Protein AF-A0A9D7JUD1-F1 (afdb_monomer)

pLDDT: mean 71.2, std 29.18, range [21.95, 98.19]

Radius of gyration: 23.24 Å; Cα contacts (8 Å, |Δi|>4): 295; chains: 1; bounding box: 62×46×69 Å

Secondary structure (DSSP, 8-state):
-EEE--PPSSTT--TTS-S--TTTTEEEEE-TTT--EEEEEESSSS-SS-----SPPEEEEEEETTEEEEEEEEE-TTSPEEEEETTT--BSS-EEEEE------STT----SEEEEESSSPPSS-S---HHHHHHHS-S-S-----------------------EE------------------SSSSTTSS--

Foldseek 3Di:
DKDFAWAPPPQAAQLVPDWFPPPHQKIFDADPPPRHTQDMDHQWGSHNHRFHQPDDWAWFFWCAPNDTATWIWTQIPLQAIWIARNRNRHTSFDWDFAADDQDDPDPNDGGDGTGTGGPDDDGDPDPPPDVVVVVVVPPPPDDDPDDDPDDDDDDDDDDDDDDRPGPRPPDDDDDDDDDDDDDDDPPPVPPPPDD

Structure (mmCIF, N/CA/C/O backbone):
data_AF-A0A9D7JUD1-F1
#
_entry.id   AF-A0A9D7JUD1-F1
#
loop_
_atom_site.group_PDB
_atom_site.id
_atom_site.type_symbol
_atom_site.label_atom_id
_atom_site.label_alt_id
_atom_site.label_comp_id
_atom_site.label_asym_id
_atom_site.label_entity_id
_atom_site.label_seq_id
_atom_site.pdbx_PDB_ins_code
_atom_site.Cartn_x
_atom_site.Cartn_y
_atom_site.Cartn_z
_atom_site.occupancy
_atom_site.B_iso_or_equiv
_atom_site.auth_seq_id
_atom_site.auth_comp_id
_atom_site.auth_asym_id
_atom_site.auth_atom_id
_atom_site.pdbx_PDB_model_num
ATOM 1 N N . MET A 1 1 ? -9.429 -10.152 9.244 1.00 93.81 1 MET A N 1
ATOM 2 C CA . MET A 1 1 ? -8.030 -10.627 9.158 1.00 93.81 1 MET A CA 1
ATOM 3 C C . MET A 1 1 ? -7.303 -9.793 8.115 1.00 93.81 1 MET A C 1
ATOM 5 O O . MET A 1 1 ? -7.914 -9.489 7.100 1.00 93.81 1 MET A O 1
ATOM 9 N N . PHE A 1 2 ? -6.046 -9.413 8.362 1.00 97.06 2 PHE A N 1
ATOM 10 C CA . PHE A 1 2 ? -5.245 -8.616 7.425 1.00 97.06 2 PHE A CA 1
ATOM 11 C C . PHE A 1 2 ? -4.075 -9.439 6.905 1.00 97.06 2 PHE A C 1
ATOM 13 O O . PHE A 1 2 ? -3.367 -10.051 7.704 1.00 97.06 2 PHE A O 1
ATOM 20 N N . ILE A 1 3 ? -3.894 -9.469 5.587 1.00 96.00 3 ILE A N 1
ATOM 21 C CA . ILE A 1 3 ? -2.889 -10.305 4.927 1.00 96.00 3 ILE A CA 1
ATOM 22 C C . ILE A 1 3 ? -2.110 -9.450 3.927 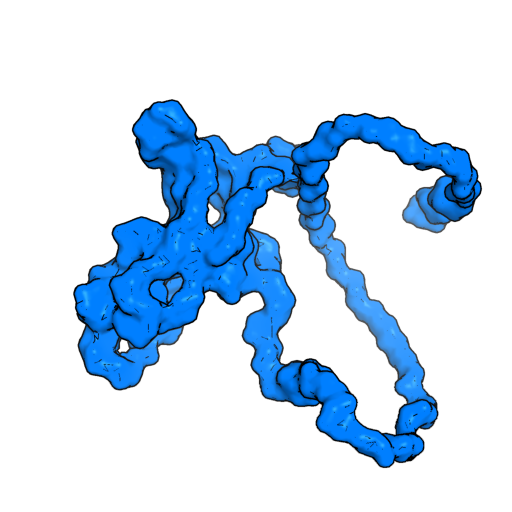1.00 96.00 3 ILE A C 1
ATOM 24 O O . ILE A 1 3 ? -2.728 -8.885 3.022 1.00 96.00 3 ILE A O 1
ATOM 28 N N . PRO A 1 4 ? -0.779 -9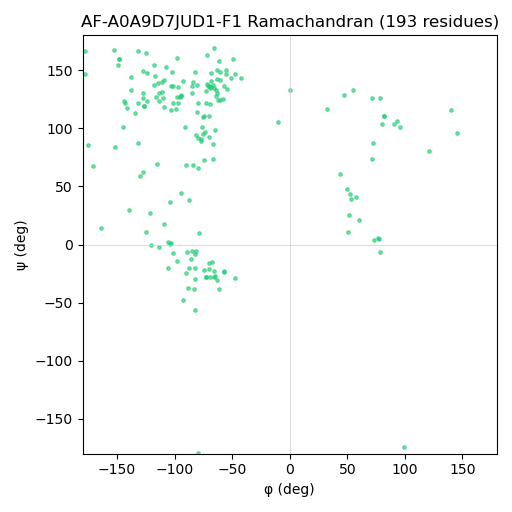.350 4.056 1.00 9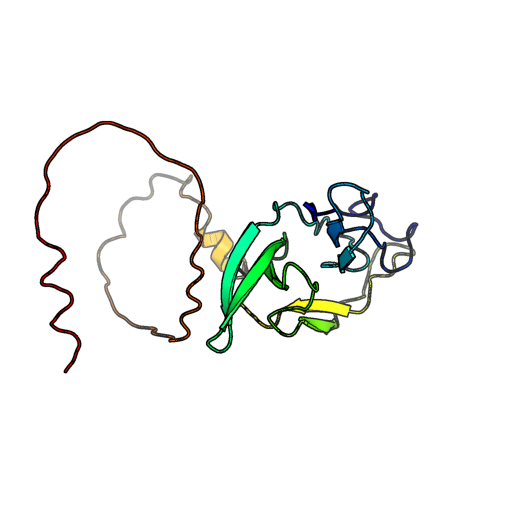6.25 4 PRO A N 1
ATOM 29 C CA . PRO A 1 4 ? 0.048 -8.801 3.000 1.00 96.25 4 PRO A CA 1
ATOM 30 C C . PRO A 1 4 ? 0.301 -9.879 1.935 1.00 96.25 4 PRO A C 1
ATOM 32 O O . PRO A 1 4 ? 0.558 -11.037 2.267 1.00 96.25 4 PRO A O 1
ATOM 35 N N . THR A 1 5 ? 0.228 -9.515 0.659 1.00 95.06 5 THR A N 1
ATOM 36 C CA . THR A 1 5 ? 0.648 -10.386 -0.445 1.00 95.06 5 THR A CA 1
ATOM 37 C C . THR A 1 5 ? 2.009 -9.966 -0.978 1.00 95.06 5 THR A C 1
ATOM 39 O O . THR A 1 5 ? 2.370 -8.786 -0.960 1.00 95.06 5 THR A O 1
ATOM 42 N N . ALA A 1 6 ? 2.758 -10.962 -1.444 1.00 92.69 6 ALA A N 1
ATOM 43 C CA . ALA A 1 6 ? 4.073 -10.780 -2.031 1.00 92.69 6 ALA A CA 1
ATOM 44 C C . ALA A 1 6 ? 3.992 -10.303 -3.494 1.00 92.69 6 ALA A C 1
ATOM 46 O O . ALA A 1 6 ? 2.901 -10.109 -4.050 1.00 92.69 6 ALA A O 1
ATOM 47 N N . SER A 1 7 ? 5.158 -10.127 -4.107 1.00 91.50 7 SER A N 1
ATOM 48 C CA . SER A 1 7 ? 5.319 -9.789 -5.516 1.00 91.50 7 SER A CA 1
ATOM 49 C C . SER A 1 7 ? 4.765 -10.898 -6.424 1.00 91.50 7 SER A C 1
ATOM 51 O O . SER A 1 7 ? 4.727 -12.075 -6.050 1.00 91.50 7 SER A O 1
ATOM 53 N N . PRO A 1 8 ? 4.268 -10.545 -7.623 1.00 88.38 8 PRO A N 1
ATOM 54 C CA . PRO A 1 8 ? 3.921 -11.538 -8.629 1.00 88.38 8 PRO A CA 1
ATOM 55 C C . PRO A 1 8 ? 5.196 -12.214 -9.154 1.00 88.38 8 PRO A C 1
ATOM 57 O O . PRO A 1 8 ? 6.159 -11.536 -9.504 1.00 88.38 8 PRO A O 1
ATOM 60 N N . SER A 1 9 ? 5.186 -13.540 -9.287 1.00 83.69 9 SER A N 1
ATOM 61 C CA . SER A 1 9 ? 6.274 -14.263 -9.960 1.00 83.69 9 SER A CA 1
ATOM 62 C C . SER A 1 9 ? 6.271 -13.953 -11.468 1.00 83.69 9 SER A C 1
ATOM 64 O O . SER A 1 9 ? 5.199 -13.902 -12.068 1.00 83.69 9 SER A O 1
ATOM 66 N N . PHE A 1 10 ? 7.397 -13.774 -12.166 1.00 82.56 10 PHE A N 1
ATOM 67 C CA . PHE A 1 10 ? 8.806 -13.688 -11.753 1.00 82.56 10 PHE A CA 1
ATOM 68 C C . PHE A 1 10 ? 9.220 -12.289 -11.261 1.00 82.56 10 PHE A C 1
ATOM 70 O O . PHE A 1 10 ? 8.773 -11.276 -11.797 1.00 82.56 10 PHE A O 1
ATOM 77 N N . ASP A 1 11 ? 10.166 -12.241 -10.322 1.00 77.25 11 ASP A N 1
ATOM 78 C CA . ASP A 1 11 ? 10.480 -11.030 -9.547 1.00 77.25 11 ASP A CA 1
ATOM 79 C C . ASP A 1 11 ? 11.215 -9.933 -10.339 1.00 77.25 11 ASP A C 1
ATOM 81 O O . ASP A 1 11 ? 11.068 -8.753 -10.028 1.00 77.25 11 ASP A O 1
ATOM 85 N N . PHE A 1 12 ? 11.987 -10.310 -11.368 1.00 80.19 12 PHE A N 1
ATOM 86 C CA . PHE A 1 12 ? 12.889 -9.407 -12.111 1.00 80.19 12 PHE A CA 1
ATOM 87 C C . PHE A 1 12 ? 12.644 -9.372 -13.626 1.00 80.19 12 PHE A C 1
ATOM 89 O O . PHE A 1 12 ? 13.469 -8.857 -14.380 1.00 80.19 12 PHE A O 1
ATOM 96 N N . TYR A 1 13 ? 11.541 -9.959 -14.088 1.00 85.00 13 TYR A N 1
ATOM 97 C CA . TYR A 1 13 ? 11.108 -9.872 -15.480 1.00 85.00 13 TYR A CA 1
ATOM 98 C C . TYR A 1 13 ? 9.585 -9.801 -15.526 1.00 85.00 13 TYR A C 1
ATOM 100 O O . TYR A 1 13 ? 8.914 -10.671 -14.969 1.00 85.00 13 TYR A O 1
ATOM 108 N N . GLY A 1 14 ? 9.046 -8.748 -16.146 1.00 87.12 14 GLY A N 1
ATOM 109 C CA . GLY A 1 14 ? 7.598 -8.502 -16.179 1.00 87.12 14 GLY A CA 1
ATOM 110 C C . GLY A 1 14 ? 6.931 -8.608 -17.548 1.00 87.12 14 GLY A C 1
ATOM 111 O O . GLY A 1 14 ? 5.715 -8.440 -17.639 1.00 87.12 14 GLY A O 1
ATOM 112 N N . ALA A 1 15 ? 7.677 -8.864 -18.627 1.00 90.31 15 ALA A N 1
ATOM 113 C CA . ALA A 1 15 ? 7.118 -8.802 -19.984 1.00 90.31 15 ALA A CA 1
ATOM 114 C C . ALA A 1 15 ? 6.036 -9.866 -20.261 1.00 90.31 15 ALA A C 1
ATOM 116 O O . ALA A 1 15 ? 5.151 -9.647 -21.089 1.00 90.31 15 ALA A O 1
ATOM 117 N N . ASP A 1 16 ? 6.092 -11.004 -19.570 1.00 90.75 16 ASP A N 1
ATOM 118 C CA . ASP A 1 16 ? 5.134 -12.111 -19.662 1.00 90.75 16 ASP A CA 1
ATOM 119 C C . ASP A 1 16 ? 3.869 -11.899 -18.810 1.00 90.75 16 ASP A C 1
ATOM 121 O O . ASP A 1 16 ? 2.890 -12.633 -18.957 1.00 90.75 16 ASP A O 1
ATOM 125 N N . ARG A 1 17 ? 3.850 -10.858 -17.968 1.00 91.06 17 ARG A N 1
ATOM 126 C CA . ARG A 1 17 ? 2.743 -10.524 -17.061 1.00 91.06 17 ARG A CA 1
ATOM 127 C C . ARG A 1 17 ? 2.292 -9.065 -17.211 1.00 91.06 17 ARG A C 1
ATOM 129 O O . ARG A 1 17 ? 2.369 -8.292 -16.252 1.00 91.06 17 ARG A O 1
ATOM 136 N N . PRO A 1 18 ? 1.791 -8.659 -18.390 1.00 91.06 18 PRO A N 1
ATOM 137 C CA . PRO A 1 18 ? 1.356 -7.286 -18.614 1.00 91.06 18 PRO A CA 1
ATOM 138 C C . PRO A 1 18 ? 0.215 -6.878 -17.668 1.00 91.06 18 PRO A C 1
ATOM 140 O O . PRO A 1 18 ? -0.643 -7.684 -17.304 1.00 91.06 18 PRO A O 1
ATOM 143 N N . GLY A 1 19 ? 0.177 -5.593 -17.315 1.00 92.88 19 GLY A N 1
ATOM 144 C CA . GLY A 1 19 ? -0.853 -5.007 -16.453 1.00 92.88 19 GLY A CA 1
ATOM 145 C C . GLY A 1 19 ? -0.408 -4.850 -14.997 1.00 92.88 19 GLY A C 1
ATOM 146 O O . GLY A 1 19 ? 0.735 -5.112 -14.647 1.00 92.88 19 GLY A O 1
ATOM 147 N N . GLN A 1 20 ? -1.329 -4.430 -14.126 1.00 93.44 20 GLN A N 1
ATOM 148 C CA . GLN A 1 20 ? -1.027 -4.081 -12.725 1.00 93.44 20 GLN A CA 1
ATOM 149 C C . GLN A 1 20 ? -0.602 -5.264 -11.844 1.00 93.44 20 GLN A C 1
ATOM 151 O O . GLN A 1 20 ? -0.091 -5.054 -10.746 1.00 93.44 20 GLN A O 1
ATOM 156 N N . ASN A 1 21 ? -0.825 -6.499 -12.303 1.00 93.75 21 ASN A N 1
ATOM 157 C CA . ASN A 1 21 ? -0.581 -7.731 -11.549 1.00 93.75 21 ASN A CA 1
ATOM 158 C C . ASN A 1 21 ? -1.332 -7.808 -10.210 1.00 93.75 21 ASN A C 1
ATOM 160 O O . ASN A 1 21 ? -0.794 -8.282 -9.214 1.00 93.75 21 ASN A O 1
ATOM 164 N N . LEU A 1 22 ? -2.590 -7.368 -10.182 1.00 93.94 22 LEU A N 1
ATOM 165 C CA . LEU A 1 22 ? -3.471 -7.562 -9.031 1.00 93.94 22 LEU A CA 1
ATOM 166 C C . LEU A 1 22 ? -3.707 -9.075 -8.807 1.00 93.94 22 LEU A C 1
ATOM 168 O O . LEU A 1 22 ? -4.021 -9.783 -9.760 1.00 93.94 22 LEU A O 1
ATOM 172 N N . PHE A 1 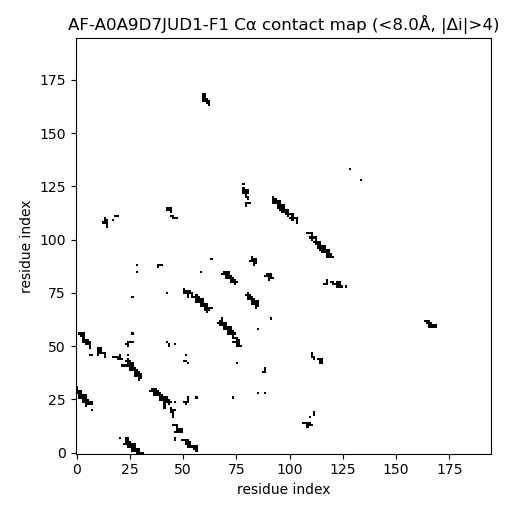23 ? -3.565 -9.663 -7.614 1.00 93.94 23 PHE A N 1
ATOM 173 C CA . PHE A 1 23 ? 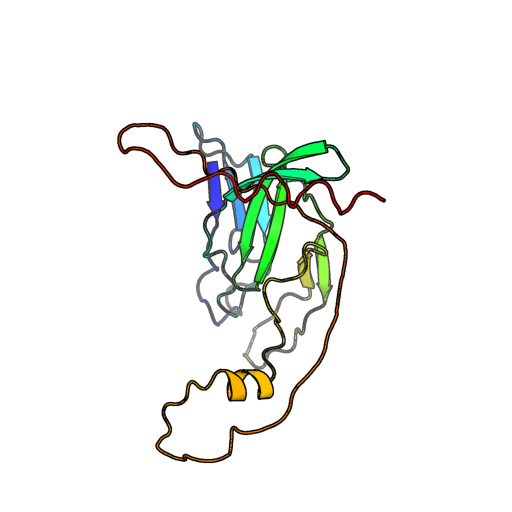-3.410 -9.116 -6.252 1.00 93.94 23 PHE A CA 1
ATOM 174 C C . PHE A 1 23 ? -1.973 -9.192 -5.690 1.00 93.94 23 PHE A C 1
ATOM 176 O O . PHE A 1 23 ? -1.789 -9.436 -4.496 1.00 93.94 23 PHE A O 1
ATOM 183 N N . GLY A 1 24 ? -0.945 -9.008 -6.515 1.00 93.56 24 GLY A N 1
ATOM 184 C CA . GLY A 1 24 ? 0.436 -8.864 -6.043 1.00 93.56 24 GLY A CA 1
ATOM 185 C C . GLY A 1 24 ? 0.637 -7.554 -5.279 1.00 93.56 24 GLY A C 1
ATOM 186 O O . GLY A 1 24 ? -0.018 -6.556 -5.587 1.00 93.56 24 GLY A O 1
ATOM 187 N N . ASN A 1 25 ? 1.526 -7.555 -4.285 1.00 95.38 25 ASN A N 1
ATOM 188 C CA . ASN A 1 25 ? 1.881 -6.379 -3.478 1.00 95.38 25 ASN A CA 1
ATOM 189 C C . ASN A 1 25 ? 0.673 -5.660 -2.872 1.00 95.38 25 ASN A C 1
ATOM 191 O O . ASN A 1 25 ? 0.568 -4.436 -2.892 1.00 95.38 25 ASN A O 1
ATOM 195 N N . CYS A 1 26 ? -0.277 -6.421 -2.344 1.00 96.75 26 CYS A N 1
ATOM 196 C CA . CYS A 1 26 ? -1.495 -5.898 -1.749 1.00 96.75 26 CYS A CA 1
ATOM 197 C C . CYS A 1 26 ? -1.483 -6.027 -0.227 1.00 96.75 26 CYS A C 1
ATOM 199 O O . CYS A 1 26 ? -0.871 -6.928 0.341 1.00 96.75 26 CYS A O 1
ATOM 201 N N . LEU A 1 27 ? -2.215 -5.139 0.436 1.00 97.62 27 LEU A N 1
ATOM 202 C CA . LEU A 1 27 ? -2.766 -5.365 1.763 1.00 97.62 27 LEU A CA 1
ATOM 203 C C . LEU A 1 27 ? -4.229 -5.776 1.588 1.00 97.62 27 LEU A C 1
ATOM 205 O O . LEU A 1 27 ? -5.034 -5.002 1.071 1.00 97.62 27 LEU A O 1
ATOM 209 N N . LEU A 1 28 ? -4.567 -6.994 1.999 1.00 97.44 28 LEU A N 1
ATOM 210 C CA . LEU A 1 28 ? -5.920 -7.541 1.944 1.00 97.44 28 LEU A CA 1
ATOM 211 C C . LEU A 1 28 ? -6.570 -7.477 3.324 1.00 97.44 28 LEU A C 1
ATOM 213 O O . LEU A 1 28 ? -5.960 -7.886 4.314 1.00 97.44 28 LEU A O 1
ATOM 217 N N . ALA A 1 29 ? -7.833 -7.064 3.374 1.00 98.12 29 ALA A N 1
ATOM 218 C CA . ALA A 1 29 ? -8.701 -7.266 4.524 1.00 98.12 29 ALA A CA 1
ATOM 219 C C . ALA A 1 29 ? -9.764 -8.305 4.178 1.00 98.12 29 ALA A C 1
ATOM 221 O O . ALA A 1 29 ? -10.570 -8.113 3.265 1.00 98.12 29 ALA A O 1
ATOM 222 N N . LEU A 1 30 ? -9.755 -9.416 4.908 1.00 97.69 30 LEU A N 1
ATOM 223 C CA . LEU A 1 30 ? -10.673 -10.532 4.717 1.00 97.69 30 LEU A CA 1
ATOM 224 C C . LEU A 1 30 ? -11.541 -10.731 5.958 1.00 97.69 30 LEU A C 1
ATOM 226 O O . LEU A 1 30 ? -11.071 -10.579 7.093 1.00 97.69 30 LEU A O 1
ATOM 230 N N . ASP A 1 31 ? -12.784 -11.137 5.747 1.00 97.25 31 ASP A N 1
ATOM 231 C CA . ASP A 1 31 ? -13.623 -11.691 6.798 1.00 97.25 31 ASP A CA 1
ATOM 232 C C . ASP A 1 31 ? -12.998 -13.001 7.307 1.00 97.25 31 ASP A C 1
ATOM 234 O O . ASP A 1 31 ? -12.636 -13.882 6.528 1.00 97.25 31 ASP A O 1
ATOM 238 N N . ALA A 1 32 ? -12.819 -13.114 8.624 1.00 95.38 32 ALA A N 1
ATOM 239 C CA . ALA A 1 32 ? -12.082 -14.231 9.213 1.00 95.38 32 ALA A CA 1
ATOM 240 C C . ALA A 1 32 ? -12.866 -15.554 9.207 1.00 95.38 32 ALA A C 1
ATOM 242 O O . ALA A 1 32 ? -12.248 -16.611 9.280 1.00 95.38 32 ALA A O 1
ATOM 243 N N . ASN A 1 33 ? -14.199 -15.502 9.122 1.00 97.19 33 ASN A N 1
ATOM 244 C CA . ASN A 1 33 ? -15.051 -16.691 9.154 1.00 97.19 33 ASN A CA 1
ATOM 245 C C . ASN A 1 33 ? -15.265 -17.263 7.750 1.00 97.19 33 ASN A C 1
ATOM 247 O O . ASN A 1 33 ? -15.321 -18.476 7.572 1.00 97.19 33 ASN A O 1
ATOM 251 N N . THR A 1 34 ? -15.402 -16.385 6.757 1.00 97.50 34 THR A N 1
ATOM 252 C CA . THR A 1 34 ? -15.774 -16.750 5.384 1.00 97.50 34 THR A CA 1
ATOM 253 C C . THR A 1 34 ? -14.607 -16.688 4.404 1.00 97.50 34 THR A C 1
ATOM 255 O O . THR A 1 34 ? -14.693 -17.263 3.324 1.00 97.50 34 THR A O 1
ATOM 258 N N . GLY A 1 35 ? -13.534 -15.963 4.734 1.00 96.06 35 GLY A N 1
ATOM 259 C CA . GLY A 1 35 ? -12.445 -15.662 3.801 1.00 96.06 35 GLY A CA 1
ATOM 260 C C . GLY A 1 35 ? -12.813 -14.628 2.730 1.00 96.06 35 GLY A C 1
ATOM 261 O O . GLY A 1 35 ? -11.996 -14.333 1.858 1.00 96.06 35 GLY A O 1
ATOM 262 N N . SER A 1 36 ? -14.020 -14.055 2.782 1.00 97.38 36 SER A N 1
ATOM 263 C CA . SER A 1 36 ? -14.481 -13.069 1.802 1.00 97.38 36 SER A CA 1
ATOM 264 C C . SER A 1 36 ? -13.676 -11.776 1.908 1.00 97.38 36 SER A C 1
ATOM 266 O O . SER A 1 36 ? -13.426 -11.276 3.005 1.00 97.38 36 SER A O 1
ATOM 268 N N . ARG A 1 37 ? -13.289 -11.197 0.767 1.00 97.25 37 ARG A N 1
ATOM 269 C CA . ARG A 1 37 ? -12.569 -9.919 0.734 1.00 97.25 37 ARG A CA 1
ATOM 270 C C . ARG A 1 37 ? -13.499 -8.763 1.082 1.00 97.25 37 ARG A C 1
ATOM 272 O O . ARG A 1 37 ? -14.463 -8.519 0.365 1.00 97.25 37 ARG A O 1
ATOM 279 N N . LEU A 1 38 ? -13.140 -8.023 2.125 1.00 97.62 38 LEU A N 1
ATOM 280 C CA . LEU A 1 38 ? -13.795 -6.780 2.525 1.00 97.62 38 LEU A CA 1
ATOM 281 C C . LEU A 1 38 ? -13.257 -5.618 1.689 1.00 97.62 38 LEU A C 1
ATOM 283 O O . LEU A 1 38 ? -14.002 -4.957 0.974 1.00 97.62 38 LEU A O 1
ATOM 287 N N . TRP A 1 39 ? -11.939 -5.426 1.711 1.00 98.19 39 TRP A N 1
ATOM 288 C CA . TRP A 1 39 ? -11.246 -4.416 0.917 1.00 98.19 39 TRP A CA 1
ATOM 289 C C . TRP A 1 39 ? -9.808 -4.852 0.625 1.00 98.19 39 TRP A C 1
ATOM 291 O O . TRP A 1 39 ? -9.304 -5.834 1.179 1.00 98.19 39 TRP A O 1
ATOM 301 N N . HIS A 1 40 ? -9.156 -4.153 -0.300 1.00 97.69 40 HIS A N 1
ATOM 302 C CA . HIS A 1 40 ? -7.729 -4.308 -0.554 1.00 97.69 40 HIS A CA 1
ATOM 303 C C . HIS A 1 40 ? -7.110 -2.995 -1.016 1.00 97.69 40 HIS A C 1
ATOM 305 O O . HIS A 1 40 ? -7.811 -2.128 -1.534 1.00 97.69 40 HIS A O 1
ATOM 311 N N . PHE A 1 41 ? -5.794 -2.897 -0.876 1.00 97.88 41 PHE A N 1
ATOM 312 C CA . PHE A 1 41 ? -5.001 -1.818 -1.445 1.00 97.88 41 PHE A CA 1
ATOM 313 C C . PHE A 1 41 ? -3.705 -2.377 -2.036 1.00 97.88 41 PHE A C 1
ATOM 315 O O . PHE A 1 41 ? -3.041 -3.166 -1.367 1.00 97.88 41 PHE A O 1
ATOM 322 N N . GLN A 1 42 ? -3.342 -1.980 -3.257 1.00 97.31 42 GLN A N 1
ATOM 323 C CA . GLN A 1 42 ? -2.096 -2.392 -3.911 1.00 97.31 42 GLN A CA 1
ATOM 324 C C . GLN A 1 42 ? -1.022 -1.314 -3.718 1.00 97.31 42 GLN A C 1
ATOM 326 O O . GLN A 1 42 ? -1.229 -0.174 -4.111 1.00 97.31 42 GLN A O 1
ATOM 331 N N . THR A 1 43 ? 0.115 -1.665 -3.112 1.00 96.25 43 THR A N 1
ATOM 332 C CA . THR A 1 43 ? 1.209 -0.727 -2.791 1.00 96.25 43 THR A CA 1
ATOM 333 C C . THR A 1 43 ? 2.219 -0.547 -3.919 1.00 96.25 43 THR A C 1
ATOM 335 O O . THR A 1 43 ? 2.928 0.455 -3.921 1.00 96.25 43 THR A O 1
ATOM 338 N N . THR A 1 44 ? 2.281 -1.495 -4.859 1.00 95.50 44 THR A N 1
ATOM 339 C CA . THR A 1 44 ? 3.161 -1.438 -6.032 1.00 95.50 44 THR A CA 1
ATOM 340 C C . THR A 1 44 ? 2.441 -2.025 -7.243 1.00 95.50 44 THR A C 1
ATOM 342 O O . THR A 1 44 ? 2.046 -3.195 -7.225 1.00 95.50 44 THR A O 1
ATOM 345 N N . HIS A 1 45 ? 2.298 -1.238 -8.307 1.00 96.00 45 HIS A N 1
ATOM 346 C CA . HIS A 1 45 ? 1.766 -1.691 -9.592 1.00 96.00 45 HIS A CA 1
ATOM 347 C C . HIS A 1 45 ? 2.868 -2.303 -10.450 1.00 96.00 45 HIS A C 1
ATOM 349 O O . HIS A 1 45 ? 3.940 -1.711 -10.563 1.00 96.00 45 HIS A O 1
ATOM 355 N N . HIS A 1 46 ? 2.577 -3.438 -11.095 1.00 95.12 46 HIS A N 1
ATOM 356 C CA . HIS A 1 46 ? 3.489 -4.114 -12.026 1.00 95.12 46 HIS A CA 1
ATOM 357 C C . HIS A 1 46 ? 4.935 -4.167 -11.514 1.00 95.12 46 HIS A C 1
ATOM 359 O O . HIS A 1 46 ? 5.846 -3.581 -12.090 1.00 95.12 46 HIS A O 1
ATOM 365 N N . ASP A 1 47 ? 5.133 -4.803 -10.366 1.00 92.69 47 ASP A N 1
ATOM 366 C CA . ASP A 1 47 ? 6.436 -4.811 -9.708 1.00 92.69 47 ASP A CA 1
ATOM 367 C C . ASP A 1 47 ? 7.487 -5.527 -10.550 1.00 92.69 47 ASP A C 1
ATOM 369 O O . ASP A 1 47 ? 7.223 -6.608 -11.055 1.00 92.69 47 ASP A O 1
ATOM 373 N N . LEU A 1 48 ? 8.660 -4.926 -10.709 1.00 91.50 48 LEU A N 1
ATOM 374 C CA . LEU A 1 48 ? 9.785 -5.451 -11.493 1.00 91.50 48 LEU A CA 1
ATOM 375 C C . LEU A 1 48 ? 11.047 -5.639 -10.638 1.00 91.50 48 LEU A C 1
ATOM 377 O O . LEU A 1 48 ? 12.100 -6.007 -11.158 1.00 91.50 48 LEU A O 1
ATOM 381 N N . TRP A 1 49 ? 10.972 -5.312 -9.343 1.00 89.44 49 TRP A N 1
ATOM 382 C CA . TRP A 1 49 ? 12.150 -5.160 -8.487 1.00 89.44 49 TRP A CA 1
ATOM 383 C C . TRP A 1 49 ? 11.953 -5.740 -7.089 1.00 89.44 49 TRP A C 1
ATOM 385 O O . TRP A 1 49 ? 12.549 -5.224 -6.139 1.00 89.44 49 TRP A O 1
ATOM 395 N N . ASP A 1 50 ? 11.118 -6.770 -6.955 1.00 90.12 50 ASP A N 1
ATOM 396 C CA . ASP A 1 50 ? 10.833 -7.420 -5.672 1.00 90.12 50 ASP A CA 1
ATOM 397 C C . ASP A 1 50 ? 10.470 -6.400 -4.565 1.00 90.12 50 ASP A C 1
ATOM 399 O O . ASP A 1 50 ? 11.020 -6.382 -3.457 1.00 90.12 50 ASP A O 1
ATOM 403 N N . ARG A 1 51 ? 9.561 -5.470 -4.881 1.00 89.06 51 ARG A N 1
ATOM 404 C CA . ARG A 1 51 ? 9.104 -4.396 -3.977 1.00 89.06 51 ARG A CA 1
ATOM 405 C C . ARG A 1 51 ? 7.938 -4.846 -3.111 1.00 89.06 51 ARG A C 1
ATOM 407 O O . ARG A 1 51 ? 7.011 -4.074 -2.851 1.00 89.06 51 ARG A O 1
ATOM 414 N N . ASP A 1 52 ? 7.999 -6.089 -2.668 1.00 89.00 52 ASP A N 1
ATOM 415 C CA . ASP A 1 52 ? 6.896 -6.726 -1.990 1.00 89.00 52 ASP A CA 1
ATOM 416 C C . ASP A 1 52 ? 6.616 -6.216 -0.575 1.00 89.00 52 ASP A C 1
ATOM 418 O O . ASP A 1 52 ? 7.404 -5.523 0.087 1.00 89.00 52 ASP A O 1
ATOM 422 N N . ASN A 1 53 ? 5.415 -6.553 -0.114 1.00 90.44 53 ASN A N 1
ATOM 423 C CA . ASN A 1 53 ? 4.949 -6.241 1.224 1.00 90.44 53 ASN A CA 1
ATOM 424 C C . ASN A 1 53 ? 5.440 -7.306 2.215 1.00 90.44 53 ASN A C 1
ATOM 426 O O . ASN A 1 53 ? 4.650 -8.063 2.772 1.00 90.44 53 ASN A O 1
ATOM 430 N N . GLY A 1 54 ? 6.751 -7.354 2.457 1.00 82.94 54 GLY A N 1
ATOM 431 C CA . GLY A 1 54 ? 7.345 -8.333 3.376 1.00 82.94 54 GLY A CA 1
ATOM 432 C C . GLY A 1 54 ? 7.023 -8.110 4.864 1.00 82.94 54 GLY A C 1
ATOM 433 O O . GLY A 1 54 ? 7.216 -9.011 5.678 1.00 82.94 54 GLY A O 1
ATOM 434 N N . SER A 1 55 ? 6.538 -6.923 5.249 1.00 87.81 55 SER A N 1
ATOM 435 C CA . SER A 1 55 ? 6.230 -6.620 6.653 1.00 87.81 55 SER A CA 1
ATOM 436 C C . SER A 1 55 ? 4.839 -7.118 7.059 1.00 87.81 55 SER A C 1
ATOM 438 O O . SER A 1 55 ? 3.876 -6.910 6.315 1.00 87.81 55 SER A O 1
ATOM 440 N N . PRO A 1 56 ? 4.677 -7.672 8.276 1.00 92.94 56 PRO A N 1
ATOM 441 C CA . PRO A 1 56 ? 3.354 -7.970 8.805 1.00 92.94 56 PRO A CA 1
ATOM 442 C C . PRO A 1 56 ? 2.539 -6.673 8.994 1.00 92.94 56 PRO A C 1
ATOM 444 O O . PRO A 1 56 ? 3.099 -5.655 9.422 1.00 92.94 56 PRO A O 1
ATOM 447 N N . PRO A 1 57 ? 1.220 -6.682 8.721 1.00 95.69 57 PRO A N 1
ATOM 448 C CA . PRO A 1 57 ? 0.353 -5.548 9.007 1.00 95.69 57 PRO A CA 1
ATOM 449 C C . PRO A 1 57 ? 0.248 -5.334 10.518 1.00 95.69 57 PRO A C 1
ATOM 451 O O . PRO A 1 57 ? 0.027 -6.280 11.276 1.00 95.69 57 PRO A O 1
ATOM 454 N N . ASN A 1 58 ? 0.368 -4.086 10.956 1.00 94.69 58 ASN A N 1
ATOM 455 C CA . ASN A 1 58 ? 0.262 -3.711 12.362 1.00 94.69 58 ASN A CA 1
ATOM 456 C C . ASN A 1 58 ? -1.098 -3.076 12.635 1.00 94.69 58 ASN A C 1
ATOM 458 O O . ASN A 1 58 ? -1.545 -2.227 11.869 1.00 94.69 58 ASN A O 1
ATOM 462 N N . LEU A 1 59 ? -1.734 -3.460 13.740 1.00 94.88 59 LEU A N 1
ATOM 463 C CA . LEU A 1 59 ? -2.950 -2.818 14.235 1.00 94.88 59 LEU A CA 1
ATOM 464 C C . LEU A 1 59 ? -2.570 -1.764 15.265 1.00 94.88 59 LEU A C 1
ATOM 466 O O . LEU A 1 59 ? -1.819 -2.047 16.199 1.00 94.88 59 LEU A O 1
ATOM 470 N N . LEU A 1 60 ? -3.072 -0.549 15.084 1.00 92.62 60 LEU A N 1
ATOM 471 C CA . LEU A 1 60 ? -2.765 0.573 15.956 1.00 92.62 60 LEU A CA 1
ATOM 472 C C . LEU A 1 60 ? -3.947 1.534 16.045 1.00 92.62 60 LEU A C 1
ATOM 474 O O . LEU A 1 60 ? -4.784 1.589 15.152 1.00 92.62 60 LEU A O 1
ATOM 478 N N . THR A 1 61 ? -3.971 2.342 17.097 1.00 92.81 61 THR A N 1
ATOM 479 C CA . THR A 1 61 ? -4.880 3.485 17.196 1.00 92.81 61 THR A CA 1
ATOM 480 C C . THR A 1 61 ? -4.086 4.749 16.880 1.00 92.81 61 THR A C 1
ATOM 482 O O . THR A 1 61 ? -3.067 5.032 17.516 1.00 92.81 61 THR A O 1
ATOM 485 N N . VAL A 1 62 ? -4.522 5.496 15.868 1.00 88.81 62 VAL A N 1
ATOM 486 C CA . VAL A 1 62 ? -3.877 6.730 15.404 1.00 88.81 62 VAL A CA 1
ATOM 487 C C . VAL A 1 62 ? -4.764 7.909 15.759 1.00 88.81 62 VAL A C 1
ATOM 489 O O . VAL A 1 62 ? -5.914 7.958 15.336 1.00 88.81 62 VAL A O 1
ATOM 492 N N . ASN A 1 63 ? -4.216 8.905 16.454 1.00 89.19 63 ASN A N 1
ATOM 493 C CA . ASN A 1 63 ? -4.881 10.198 16.537 1.00 89.19 63 ASN A CA 1
ATOM 494 C C . ASN A 1 63 ? -4.693 10.942 15.207 1.00 89.19 63 ASN A C 1
ATOM 496 O O . ASN A 1 63 ? -3.581 11.356 14.867 1.00 89.19 63 ASN A O 1
ATOM 500 N N . HIS A 1 64 ? -5.769 11.082 14.440 1.00 86.75 64 HIS A N 1
ATOM 501 C CA . HIS A 1 64 ? -5.779 11.727 13.136 1.00 86.75 64 HIS A CA 1
ATOM 502 C C . HIS A 1 64 ? -6.861 12.813 13.118 1.00 86.75 64 HIS A C 1
ATOM 504 O O . HIS A 1 64 ? -8.040 12.544 13.339 1.00 86.75 64 HIS A O 1
ATOM 510 N N . ASN A 1 65 ? -6.457 14.067 12.897 1.00 87.75 65 ASN A N 1
ATOM 511 C CA . ASN A 1 65 ? -7.337 15.245 12.948 1.00 87.75 65 ASN A CA 1
ATOM 512 C C . ASN A 1 65 ? -8.143 15.358 14.260 1.00 87.75 65 ASN A C 1
ATOM 514 O O . ASN A 1 65 ? -9.319 15.718 14.254 1.00 87.75 65 ASN A O 1
ATOM 518 N N . GLY A 1 66 ? -7.512 15.027 15.393 1.00 90.94 66 GLY A N 1
ATOM 519 C CA . GLY A 1 66 ? -8.124 15.108 16.722 1.00 90.94 66 GLY A CA 1
ATOM 520 C C . GLY A 1 66 ? -9.092 13.969 17.055 1.00 90.94 66 GLY A C 1
ATOM 521 O O . GLY A 1 66 ? -9.706 14.002 18.119 1.00 90.94 66 GLY A O 1
ATOM 522 N N . ARG A 1 67 ? -9.223 12.963 16.181 1.00 91.56 67 ARG A N 1
ATOM 523 C CA . ARG A 1 67 ? -10.011 11.750 16.425 1.00 91.56 67 ARG A CA 1
ATOM 524 C C . ARG A 1 67 ? -9.098 10.539 16.496 1.00 91.56 67 ARG A C 1
ATOM 526 O O . ARG A 1 67 ? -8.184 10.411 15.687 1.00 91.56 67 ARG A O 1
ATOM 533 N N . ASP A 1 68 ? -9.375 9.647 17.433 1.00 93.50 68 ASP A N 1
ATOM 534 C CA . ASP A 1 68 ? -8.702 8.356 17.492 1.00 93.50 68 ASP A CA 1
ATOM 535 C C . ASP A 1 68 ? -9.347 7.413 16.473 1.00 93.50 68 ASP A C 1
ATOM 537 O O . ASP A 1 68 ? -10.557 7.189 16.491 1.00 93.50 68 ASP A O 1
ATOM 541 N N . ILE A 1 69 ? -8.533 6.914 15.545 1.00 93.44 69 ILE A N 1
ATOM 542 C CA . ILE A 1 69 ? -8.939 6.007 14.475 1.00 93.44 69 ILE A CA 1
ATOM 543 C C . ILE A 1 69 ? -8.224 4.680 14.682 1.00 93.44 69 ILE A C 1
ATOM 545 O O . ILE A 1 69 ? -6.994 4.630 14.757 1.00 93.44 69 ILE A O 1
ATOM 549 N N . ASP A 1 70 ? -8.995 3.601 14.714 1.00 95.31 70 ASP A N 1
ATOM 550 C CA . ASP A 1 70 ? -8.455 2.256 14.623 1.00 95.31 70 ASP A CA 1
ATOM 551 C C . ASP A 1 70 ? -7.935 1.998 13.205 1.00 95.31 70 ASP A C 1
ATOM 553 O O . ASP A 1 70 ? -8.692 1.889 12.235 1.00 95.31 70 ASP A O 1
ATOM 557 N N . ALA A 1 71 ? -6.620 1.894 13.088 1.00 95.81 71 ALA A N 1
ATOM 558 C CA . ALA A 1 71 ? -5.926 1.800 11.824 1.00 95.81 71 ALA A CA 1
ATOM 559 C C . ALA A 1 71 ? -5.170 0.479 11.680 1.00 95.81 71 ALA A C 1
ATOM 561 O O . ALA A 1 71 ? -4.736 -0.152 12.649 1.00 95.81 71 ALA A O 1
ATOM 562 N N . VAL A 1 72 ? -4.978 0.090 10.427 1.00 97.19 72 VAL A N 1
ATOM 563 C CA . VAL A 1 72 ? -3.997 -0.912 10.027 1.00 97.19 72 VAL A CA 1
ATOM 564 C C . VAL A 1 72 ? -2.892 -0.217 9.243 1.00 97.19 72 VAL A C 1
ATOM 566 O O . VAL A 1 72 ? -3.155 0.590 8.349 1.00 97.19 72 VAL A O 1
ATOM 569 N N . GLY A 1 73 ? -1.650 -0.498 9.619 1.00 95.75 73 GLY A N 1
ATOM 570 C CA . GLY A 1 73 ? -0.459 0.064 9.002 1.00 95.75 73 GLY A CA 1
ATOM 571 C C . GLY A 1 73 ? 0.412 -1.007 8.370 1.00 95.75 73 GLY A C 1
ATOM 572 O O . GLY A 1 73 ? 0.660 -2.044 8.989 1.00 95.75 73 GLY A O 1
ATOM 573 N N . ILE A 1 74 ? 0.923 -0.738 7.170 1.00 95.19 74 ILE A N 1
ATOM 574 C CA . ILE A 1 74 ? 1.915 -1.593 6.515 1.00 95.19 74 ILE A CA 1
ATOM 575 C C . ILE A 1 74 ? 3.132 -0.785 6.077 1.00 95.19 74 ILE A C 1
ATOM 577 O O . ILE A 1 74 ? 3.016 0.269 5.451 1.00 95.19 74 ILE A O 1
ATOM 581 N N . VAL A 1 75 ? 4.309 -1.295 6.435 1.00 93.06 75 VAL A N 1
ATOM 582 C CA . VAL A 1 75 ? 5.600 -0.750 6.016 1.00 93.06 75 VAL A CA 1
ATOM 583 C C . VAL A 1 75 ? 6.109 -1.563 4.833 1.00 93.06 75 VAL A C 1
ATOM 585 O O . VAL A 1 75 ? 6.208 -2.786 4.909 1.00 93.06 75 VAL A O 1
ATOM 588 N N . THR A 1 76 ? 6.446 -0.886 3.744 1.00 92.56 76 THR A N 1
ATOM 589 C CA . THR A 1 76 ? 6.885 -1.524 2.493 1.00 92.56 76 THR A CA 1
ATOM 590 C C . THR A 1 76 ? 8.404 -1.541 2.356 1.00 92.56 76 THR A C 1
ATOM 592 O O . THR A 1 76 ? 9.095 -0.718 2.965 1.00 92.56 76 THR A O 1
ATOM 595 N N . LYS A 1 77 ? 8.937 -2.417 1.489 1.00 90.62 77 LYS A N 1
ATOM 596 C CA . LYS A 1 77 ? 10.363 -2.414 1.097 1.00 90.62 77 LYS A CA 1
ATOM 597 C C . LYS A 1 77 ? 10.821 -1.074 0.504 1.00 90.62 77 LYS A C 1
ATOM 599 O O . LYS A 1 77 ? 11.994 -0.729 0.576 1.00 90.62 77 LYS A O 1
ATOM 604 N N . MET A 1 78 ? 9.887 -0.281 -0.024 1.00 88.25 78 MET A N 1
ATOM 605 C CA . MET A 1 78 ? 10.128 1.079 -0.517 1.00 88.25 78 MET A CA 1
ATOM 606 C C . MET A 1 78 ? 10.216 2.131 0.599 1.00 88.25 78 MET A C 1
ATOM 608 O O . MET A 1 78 ? 10.214 3.326 0.302 1.00 88.25 78 MET A O 1
ATOM 612 N N . ALA A 1 79 ? 10.267 1.710 1.865 1.00 89.69 79 ALA A N 1
ATOM 613 C CA . ALA A 1 79 ? 10.322 2.568 3.045 1.00 89.69 79 ALA A CA 1
ATOM 614 C C . ALA A 1 79 ? 9.111 3.509 3.203 1.00 89.69 79 ALA A C 1
ATOM 616 O O . ALA A 1 79 ? 9.186 4.511 3.910 1.00 89.69 79 ALA A O 1
ATOM 617 N N . TYR A 1 80 ? 7.976 3.190 2.577 1.00 92.81 80 TYR A N 1
ATOM 618 C CA . TYR A 1 80 ? 6.714 3.892 2.808 1.00 92.81 80 TYR A CA 1
ATOM 619 C C . TYR A 1 80 ? 5.891 3.194 3.888 1.00 92.81 80 TYR A C 1
ATOM 621 O O . TYR A 1 80 ? 5.814 1.963 3.903 1.00 92.81 80 TYR A O 1
ATOM 629 N N . LEU A 1 81 ? 5.248 3.991 4.745 1.00 94.06 81 LEU A N 1
ATOM 630 C CA . LEU A 1 81 ? 4.216 3.540 5.672 1.00 94.06 81 LEU A CA 1
ATOM 631 C C . LEU A 1 81 ? 2.847 3.945 5.121 1.00 94.06 81 LEU A C 1
ATOM 633 O O . LEU A 1 81 ? 2.540 5.131 5.029 1.00 94.06 81 LEU A O 1
ATOM 637 N N . TYR A 1 82 ? 2.026 2.952 4.803 1.00 95.62 82 TYR A N 1
ATOM 638 C CA . TYR A 1 82 ? 0.629 3.150 4.436 1.00 95.62 82 TYR A CA 1
ATOM 639 C C . TYR A 1 82 ? -0.251 2.916 5.658 1.00 95.62 82 TYR A C 1
ATOM 641 O O . TYR A 1 82 ? -0.038 1.949 6.392 1.00 95.62 82 TYR A O 1
ATOM 649 N N . LEU A 1 83 ? -1.229 3.793 5.877 1.00 96.31 83 LEU A N 1
ATOM 650 C CA . LEU A 1 83 ? -2.154 3.736 7.007 1.00 96.31 83 LEU A CA 1
ATOM 651 C C . LEU A 1 83 ? -3.588 3.807 6.495 1.00 96.31 83 LEU A C 1
ATOM 653 O O . LEU A 1 83 ? -3.944 4.757 5.798 1.00 96.31 83 LEU A O 1
ATOM 657 N N . PHE A 1 84 ? -4.405 2.836 6.894 1.00 97.62 84 PHE A N 1
ATOM 658 C CA . PHE A 1 84 ? -5.807 2.728 6.497 1.00 97.62 84 PHE A CA 1
ATOM 659 C C . PHE A 1 84 ? -6.704 2.580 7.714 1.00 97.62 84 PHE A C 1
ATOM 661 O O . PHE A 1 84 ? -6.300 1.979 8.712 1.00 97.62 84 PHE A O 1
ATOM 668 N N . ASN A 1 85 ? -7.934 3.080 7.623 1.00 97.25 85 ASN A N 1
ATOM 669 C CA . ASN A 1 85 ? -8.980 2.698 8.557 1.00 97.25 85 ASN A CA 1
ATOM 670 C C . ASN A 1 85 ? -9.178 1.185 8.418 1.00 97.25 85 ASN A C 1
ATOM 672 O O . ASN A 1 85 ? -9.410 0.680 7.317 1.00 97.25 85 ASN A O 1
ATOM 676 N N . ARG A 1 86 ? -9.050 0.451 9.528 1.00 95.81 86 ARG A N 1
ATOM 677 C CA . ARG A 1 86 ? -9.017 -1.016 9.474 1.00 95.81 86 ARG A CA 1
ATOM 678 C C . ARG A 1 86 ? -10.339 -1.634 8.998 1.00 95.81 86 ARG A C 1
ATOM 680 O O . ARG A 1 86 ? -10.336 -2.765 8.521 1.00 95.81 86 ARG A O 1
ATOM 687 N N . GLU A 1 87 ? -11.454 -0.917 9.125 1.00 95.62 87 GLU A N 1
ATOM 688 C CA . GLU A 1 87 ? -12.790 -1.399 8.758 1.00 95.62 87 GLU A CA 1
ATOM 689 C C . GLU A 1 87 ? -13.153 -1.024 7.321 1.00 95.62 87 GLU A C 1
ATOM 691 O O . GLU A 1 87 ? -13.568 -1.893 6.557 1.00 95.62 87 GLU A O 1
ATOM 696 N N . THR A 1 88 ? -12.944 0.237 6.933 1.00 96.94 88 THR A N 1
ATOM 697 C CA . THR A 1 88 ? -13.368 0.745 5.615 1.00 96.94 88 THR A CA 1
ATOM 698 C C . THR A 1 88 ? -12.312 0.579 4.524 1.00 96.94 88 THR A C 1
ATOM 700 O O . THR A 1 88 ? -12.658 0.538 3.347 1.00 96.94 88 THR A O 1
ATOM 703 N N . GLY A 1 89 ? -11.031 0.492 4.891 1.00 96.81 89 GLY A N 1
ATOM 704 C CA . GLY A 1 89 ? -9.921 0.513 3.938 1.00 96.81 89 GLY A CA 1
ATOM 705 C C . GLY A 1 89 ? -9.600 1.906 3.393 1.00 96.81 89 GLY A C 1
ATOM 706 O O . GLY A 1 89 ? -8.748 2.035 2.519 1.00 96.81 89 GLY A O 1
ATOM 707 N N . GLU A 1 90 ? -10.247 2.959 3.901 1.00 97.06 90 GLU A N 1
ATOM 708 C CA . GLU A 1 90 ? -9.950 4.333 3.498 1.00 97.06 90 GLU A CA 1
ATOM 709 C C . GLU A 1 90 ? -8.566 4.760 4.007 1.00 97.06 90 GLU A C 1
ATOM 711 O O . GLU A 1 90 ? -8.239 4.524 5.179 1.00 97.06 90 GLU A O 1
ATOM 716 N N . PRO A 1 91 ? -7.738 5.395 3.164 1.00 96.94 91 PRO A N 1
ATOM 717 C CA . PRO A 1 91 ? -6.420 5.846 3.575 1.00 96.94 91 PRO A CA 1
ATOM 718 C C . PRO A 1 91 ? -6.528 7.027 4.546 1.00 96.94 91 PRO A C 1
ATOM 720 O O . PRO A 1 91 ? -7.286 7.970 4.326 1.00 96.94 91 PRO A O 1
ATOM 723 N N . LEU A 1 92 ? -5.732 7.002 5.618 1.00 94.38 92 LEU A N 1
ATOM 724 C CA . LEU A 1 92 ? -5.675 8.107 6.587 1.00 94.38 92 LEU A CA 1
ATOM 725 C C . LEU A 1 92 ? -4.952 9.327 6.012 1.00 94.38 92 LEU A C 1
ATOM 727 O O . LEU A 1 92 ? -5.205 10.453 6.423 1.00 94.38 92 LEU A O 1
ATOM 731 N N . PHE A 1 93 ? -4.027 9.119 5.082 1.00 94.12 93 PHE A N 1
ATOM 732 C CA . PHE A 1 93 ? -3.293 10.189 4.418 1.00 94.12 93 PHE A CA 1
ATOM 733 C C . PHE A 1 93 ? -3.481 10.074 2.908 1.00 94.12 93 PHE A C 1
ATOM 735 O O . PHE A 1 93 ? -3.585 8.952 2.417 1.00 94.12 93 PHE A O 1
ATOM 742 N N . PRO A 1 94 ? -3.493 11.192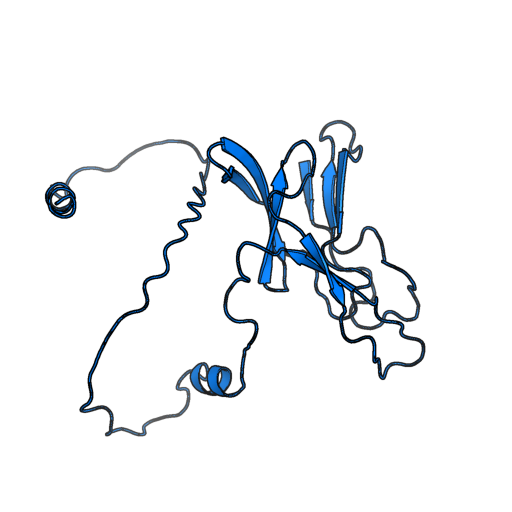 2.161 1.00 96.12 94 PRO A N 1
ATOM 743 C CA . PRO A 1 94 ? -3.581 11.139 0.709 1.00 96.12 94 PRO A CA 1
ATOM 744 C C . PRO A 1 94 ? -2.485 10.252 0.120 1.00 96.12 94 PRO A C 1
ATOM 746 O O . PRO A 1 94 ? -1.314 10.368 0.502 1.00 96.12 94 PRO A O 1
ATOM 749 N N . ILE A 1 95 ? -2.889 9.384 -0.802 1.00 97.50 95 ILE A N 1
ATOM 750 C CA . ILE A 1 95 ? -2.007 8.558 -1.618 1.00 97.50 95 ILE A CA 1
ATOM 751 C C . ILE A 1 95 ? -2.166 9.054 -3.048 1.00 97.50 95 ILE A C 1
ATOM 753 O O . ILE A 1 95 ? -3.284 9.114 -3.559 1.00 97.50 95 ILE A O 1
ATOM 757 N N . GLU A 1 96 ? -1.058 9.445 -3.660 1.00 97.19 96 GLU A N 1
ATOM 758 C CA . GLU A 1 96 ? -1.039 10.034 -4.994 1.00 97.19 96 GLU A CA 1
ATOM 759 C C . GLU A 1 96 ? -0.397 9.066 -5.982 1.00 97.19 96 GLU A C 1
ATOM 761 O O . GLU A 1 96 ? 0.602 8.422 -5.669 1.00 97.19 96 GLU A O 1
ATOM 766 N N . GLU A 1 97 ? -0.960 8.985 -7.184 1.00 97.50 97 GLU A N 1
ATOM 767 C CA . GLU A 1 97 ? -0.334 8.289 -8.304 1.00 97.50 97 GLU A CA 1
ATOM 768 C C . GLU A 1 97 ? 0.781 9.165 -8.871 1.00 97.50 97 GLU A C 1
ATOM 770 O O . GLU A 1 97 ? 0.534 10.128 -9.601 1.00 97.50 97 GLU A O 1
ATOM 775 N N . VAL A 1 98 ? 2.021 8.847 -8.512 1.00 96.31 98 VAL A N 1
ATOM 776 C CA . VAL A 1 98 ? 3.195 9.617 -8.923 1.00 96.31 98 VAL A CA 1
ATOM 777 C C . VAL A 1 98 ? 3.798 8.989 -10.177 1.00 96.31 98 VAL A C 1
ATOM 779 O O . VAL A 1 98 ? 4.075 7.788 -10.158 1.00 96.31 98 VAL A O 1
ATOM 782 N N . PRO A 1 99 ? 4.030 9.758 -11.259 1.00 96.62 99 PRO A N 1
ATOM 783 C CA . PRO A 1 99 ? 4.731 9.262 -12.437 1.00 96.62 99 PRO A CA 1
ATOM 784 C C . PRO A 1 99 ? 6.125 8.737 -12.092 1.00 96.62 99 PRO A C 1
ATOM 786 O O . PRO A 1 99 ? 6.868 9.375 -11.343 1.00 96.62 99 PRO A O 1
ATOM 789 N N . VAL A 1 100 ? 6.487 7.593 -12.664 1.00 93.38 100 VAL A N 1
ATOM 790 C CA . VAL A 1 100 ? 7.806 6.970 -12.489 1.00 93.38 100 VAL A CA 1
ATOM 791 C C . VAL A 1 100 ? 8.470 6.717 -13.838 1.00 93.38 100 VAL A C 1
ATOM 793 O O . VAL A 1 100 ? 7.821 6.755 -14.885 1.00 93.38 100 VAL A O 1
ATOM 796 N N . ASP A 1 101 ? 9.775 6.453 -13.818 1.00 90.56 101 ASP A N 1
ATOM 797 C CA . ASP A 1 101 ? 10.514 6.114 -15.030 1.00 90.56 101 ASP A CA 1
ATOM 798 C C . ASP A 1 101 ? 9.975 4.820 -15.648 1.00 90.56 101 ASP A C 1
ATOM 800 O O . ASP A 1 101 ? 9.926 3.765 -15.017 1.00 90.56 101 ASP A O 1
ATOM 804 N N . THR A 1 102 ? 9.585 4.913 -16.919 1.00 90.62 102 THR A N 1
ATOM 805 C CA . THR A 1 102 ? 9.040 3.793 -17.706 1.00 90.62 102 THR A CA 1
ATOM 806 C C . THR A 1 102 ? 10.019 3.250 -18.737 1.00 90.62 102 THR A C 1
ATOM 808 O O . THR A 1 102 ? 9.693 2.341 -19.501 1.00 90.62 102 THR A O 1
ATOM 811 N N . VAL A 1 103 ? 11.232 3.799 -18.772 1.00 88.56 103 VAL A N 1
ATOM 812 C CA . VAL A 1 103 ? 12.280 3.348 -19.681 1.00 88.56 103 VAL A CA 1
ATOM 813 C C . VAL A 1 103 ? 12.826 2.021 -19.166 1.00 88.56 103 VAL A C 1
ATOM 815 O O . VAL A 1 103 ? 13.512 1.984 -18.148 1.00 88.56 103 VAL A O 1
ATOM 818 N N . SER A 1 104 ? 12.542 0.937 -19.888 1.00 86.62 104 SER A N 1
ATOM 819 C CA . SER A 1 104 ? 13.165 -0.366 -19.659 1.00 86.62 104 SER A CA 1
ATOM 820 C C . SER A 1 104 ? 14.128 -0.711 -20.792 1.00 86.62 104 SER A C 1
ATOM 822 O O . SER A 1 104 ? 13.874 -0.433 -21.965 1.00 86.62 104 SER A O 1
ATOM 824 N N . THR A 1 105 ? 15.252 -1.323 -20.430 1.00 87.69 105 THR A N 1
ATOM 825 C CA . THR A 1 105 ? 16.212 -1.919 -21.366 1.00 87.69 105 THR A CA 1
ATOM 826 C C . THR A 1 105 ? 15.882 -3.380 -21.681 1.00 87.69 105 THR A C 1
ATOM 828 O O . THR A 1 105 ? 16.517 -3.973 -22.555 1.00 87.69 105 THR A O 1
ATOM 831 N N . MET A 1 106 ? 14.894 -3.967 -20.995 1.00 87.75 106 MET A N 1
ATOM 832 C CA . MET A 1 106 ? 14.506 -5.366 -21.153 1.00 87.75 106 MET A CA 1
ATOM 833 C C . MET A 1 106 ? 13.520 -5.541 -22.320 1.00 87.75 106 MET A C 1
ATOM 835 O O . MET A 1 106 ? 12.503 -4.843 -22.384 1.00 87.75 106 MET A O 1
ATOM 839 N N . PRO A 1 107 ? 13.761 -6.488 -23.248 1.00 89.75 107 PRO A N 1
ATOM 840 C CA . PRO A 1 107 ? 12.871 -6.714 -24.384 1.00 89.75 107 PRO A CA 1
ATOM 841 C C . PRO A 1 107 ? 11.437 -7.055 -23.959 1.00 89.75 107 PRO A C 1
ATOM 843 O O . PRO A 1 107 ? 11.203 -8.015 -23.223 1.00 89.75 107 PRO A O 1
ATOM 846 N N . GLY A 1 108 ? 10.476 -6.280 -24.470 1.00 89.00 108 GLY A N 1
ATOM 847 C CA . GLY A 1 108 ? 9.041 -6.492 -24.258 1.00 89.00 108 GLY A CA 1
ATOM 848 C C . GLY A 1 108 ? 8.504 -6.033 -22.898 1.00 89.00 108 GLY A C 1
ATOM 849 O O . GLY A 1 108 ? 7.287 -6.034 -22.715 1.00 89.00 108 GLY A O 1
ATOM 850 N N . GLU A 1 109 ? 9.369 -5.616 -21.972 1.00 90.12 109 GLU A N 1
ATOM 851 C CA . GLU A 1 109 ? 8.962 -5.141 -20.652 1.00 90.12 109 GLU A CA 1
ATOM 852 C C . GLU A 1 109 ? 8.300 -3.764 -20.741 1.00 90.12 109 GLU A C 1
ATOM 854 O O . GLU A 1 109 ? 8.739 -2.880 -21.480 1.00 90.12 109 GLU A O 1
ATOM 859 N N . LYS A 1 110 ? 7.211 -3.586 -19.990 1.00 92.19 110 LYS A N 1
ATOM 860 C CA . LYS A 1 110 ? 6.424 -2.351 -19.973 1.00 92.19 110 LYS A CA 1
ATOM 861 C C . LYS A 1 110 ? 6.159 -1.944 -18.524 1.00 92.19 110 LYS A C 1
ATOM 863 O O . LYS A 1 110 ? 5.123 -2.333 -17.985 1.00 92.19 110 LYS A O 1
ATOM 868 N N . PRO A 1 111 ? 7.074 -1.180 -17.896 1.00 93.38 111 PRO A N 1
ATOM 869 C CA . PRO A 1 111 ? 6.869 -0.682 -16.541 1.00 93.38 111 PRO A CA 1
ATOM 870 C C . PRO A 1 111 ? 5.556 0.100 -16.414 1.00 93.38 111 PRO A C 1
ATOM 872 O O . PRO A 1 111 ? 5.126 0.772 -17.357 1.00 93.38 111 PRO A O 1
ATOM 875 N N . TRP A 1 112 ? 4.913 0.024 -15.246 1.00 95.31 112 TRP A N 1
ATOM 876 C CA . TRP A 1 112 ? 3.684 0.779 -14.998 1.00 95.31 112 TRP A CA 1
ATOM 877 C C . TRP A 1 112 ? 3.993 2.280 -14.866 1.00 95.31 112 TRP A C 1
ATOM 879 O O . TRP A 1 112 ? 4.969 2.633 -14.204 1.00 95.31 112 TRP A O 1
ATOM 889 N N . PRO A 1 113 ? 3.195 3.173 -15.482 1.00 96.12 113 PRO A N 1
ATOM 890 C CA . PRO A 1 113 ? 3.544 4.590 -15.609 1.00 96.12 113 PRO A CA 1
ATOM 891 C C . PRO A 1 113 ? 3.506 5.392 -14.307 1.00 96.12 113 PRO A C 1
ATOM 893 O O . PRO A 1 113 ? 4.127 6.450 -14.234 1.00 96.12 113 PRO A O 1
ATOM 896 N N . THR A 1 114 ? 2.783 4.919 -13.295 1.00 97.31 114 THR A N 1
ATOM 897 C CA . THR A 1 114 ? 2.628 5.602 -12.004 1.00 97.31 114 THR A CA 1
ATOM 898 C C . THR A 1 114 ? 2.873 4.649 -10.841 1.00 97.31 114 THR A C 1
ATOM 900 O O . THR A 1 114 ? 2.937 3.441 -11.026 1.00 97.31 114 THR A O 1
ATOM 903 N N . GLN A 1 115 ? 3.048 5.154 -9.629 1.00 96.56 115 GLN A N 1
ATOM 904 C CA . GLN A 1 115 ? 2.995 4.325 -8.427 1.00 96.56 115 GLN A CA 1
ATOM 905 C C . GLN A 1 115 ? 2.221 5.059 -7.335 1.00 96.56 115 GLN A C 1
ATOM 907 O O . GLN A 1 115 ? 2.377 6.280 -7.214 1.00 96.56 115 GLN A O 1
ATOM 912 N N . PRO A 1 116 ? 1.452 4.338 -6.506 1.00 97.00 116 PRO A N 1
ATOM 913 C CA . PRO A 1 116 ? 0.791 4.936 -5.365 1.00 97.00 116 PRO A CA 1
ATOM 914 C C . PRO A 1 116 ? 1.850 5.312 -4.331 1.00 97.00 116 PRO A C 1
ATOM 916 O O . PRO A 1 116 ? 2.591 4.459 -3.848 1.00 97.00 116 PRO A O 1
ATOM 919 N N . ILE A 1 117 ? 1.938 6.591 -3.977 1.00 95.38 117 ILE A N 1
ATOM 920 C CA . ILE A 1 117 ? 2.889 7.096 -2.984 1.00 95.38 117 ILE A CA 1
ATOM 921 C C . ILE A 1 117 ? 2.120 7.841 -1.888 1.00 95.38 117 ILE A C 1
ATOM 923 O O . ILE A 1 117 ? 1.393 8.791 -2.184 1.00 95.38 117 ILE A O 1
ATOM 927 N N . PRO A 1 118 ? 2.263 7.450 -0.607 1.00 94.56 118 PRO A N 1
ATOM 928 C CA . PRO A 1 118 ? 1.624 8.167 0.479 1.00 94.56 118 PRO A CA 1
ATOM 929 C C . PRO A 1 118 ? 2.340 9.500 0.696 1.00 94.56 118 PRO A C 1
ATOM 931 O O . PRO A 1 118 ? 3.564 9.564 0.816 1.00 94.56 118 PRO A O 1
ATOM 934 N N . THR A 1 119 ? 1.561 10.572 0.801 1.00 90.94 119 THR A N 1
ATOM 935 C CA . THR A 1 119 ? 2.081 11.920 1.090 1.00 90.94 119 THR A CA 1
ATOM 936 C C . THR A 1 119 ? 2.618 12.038 2.517 1.00 90.94 119 THR A C 1
ATOM 938 O O . THR A 1 119 ? 3.494 12.860 2.799 1.00 90.94 119 THR A O 1
ATOM 941 N N . LYS A 1 120 ? 2.080 11.229 3.439 1.00 89.12 120 LYS A N 1
ATOM 942 C CA . LYS A 1 120 ? 2.451 11.184 4.854 1.00 89.12 120 LYS A CA 1
ATOM 943 C C . LYS A 1 120 ? 2.276 9.769 5.430 1.00 89.12 120 LYS A C 1
ATOM 945 O O . LYS A 1 120 ? 1.393 9.043 4.981 1.00 89.12 120 LYS A O 1
ATOM 950 N N . PRO A 1 121 ? 3.019 9.425 6.497 1.00 86.81 121 PRO A N 1
ATOM 951 C CA . PRO A 1 121 ? 4.180 10.160 7.005 1.00 86.81 121 PRO A CA 1
ATOM 952 C C . PRO A 1 121 ? 5.341 10.129 6.000 1.00 86.81 121 PRO A C 1
ATOM 954 O O . PRO A 1 121 ? 5.290 9.407 5.008 1.00 86.81 121 PRO A O 1
ATOM 957 N N . ALA A 1 122 ? 6.374 10.942 6.240 1.00 82.88 122 ALA A N 1
ATOM 958 C CA . ALA A 1 122 ? 7.575 10.906 5.411 1.00 82.88 122 ALA A CA 1
ATOM 959 C C . ALA A 1 122 ? 8.157 9.478 5.365 1.00 82.88 122 ALA A C 1
ATOM 961 O O . ALA A 1 122 ? 7.997 8.733 6.341 1.00 82.88 122 ALA A O 1
ATOM 962 N N . PRO A 1 123 ? 8.830 9.095 4.265 1.00 81.56 123 PRO A N 1
ATOM 963 C CA . PRO A 1 123 ? 9.473 7.795 4.172 1.00 81.56 123 PRO A CA 1
ATOM 964 C C . PRO A 1 123 ? 10.380 7.518 5.371 1.00 81.56 123 PRO A C 1
ATOM 966 O O . PRO A 1 123 ? 11.058 8.411 5.884 1.00 81.56 123 PRO A O 1
ATOM 969 N N . LEU A 1 124 ? 10.404 6.257 5.793 1.00 74.56 124 LEU A N 1
ATOM 970 C CA . LEU A 1 124 ? 11.415 5.743 6.712 1.00 74.56 124 LEU A CA 1
ATOM 971 C C . LEU A 1 124 ? 12.804 5.877 6.035 1.00 74.56 124 LEU A C 1
ATOM 973 O O . LEU A 1 124 ? 12.859 6.037 4.817 1.00 74.56 124 LEU A O 1
ATOM 977 N N . PRO A 1 125 ? 13.902 5.909 6.811 1.00 69.62 125 PRO A N 1
ATOM 978 C CA . PRO A 1 125 ? 15.066 6.786 6.612 1.00 69.62 125 PRO A CA 1
ATOM 979 C C . PRO A 1 125 ? 15.629 6.855 5.183 1.00 69.62 125 PRO A C 1
ATOM 981 O O . PRO A 1 125 ? 15.620 5.863 4.461 1.00 69.62 125 PRO A O 1
ATOM 984 N N . ASP A 1 126 ? 16.143 8.049 4.850 1.00 51.56 126 ASP A N 1
ATOM 985 C CA . ASP A 1 126 ? 16.608 8.546 3.543 1.00 51.56 126 ASP A CA 1
ATOM 986 C C . ASP A 1 126 ? 16.731 7.496 2.429 1.00 51.56 126 ASP A C 1
ATOM 988 O O . ASP A 1 126 ? 17.701 6.741 2.343 1.00 51.56 126 ASP A O 1
ATOM 992 N N . LYS A 1 127 ? 15.771 7.546 1.496 1.00 52.12 127 LYS A N 1
ATOM 993 C CA . LYS A 1 127 ? 15.847 6.876 0.186 1.00 52.12 127 LYS A CA 1
ATOM 994 C C . LYS A 1 127 ? 17.079 7.305 -0.612 1.00 52.12 127 LYS A C 1
ATOM 996 O O . LYS A 1 127 ? 17.562 6.552 -1.454 1.00 52.12 127 LYS A O 1
ATOM 1001 N N . ASP A 1 128 ? 17.603 8.486 -0.298 1.00 47.62 128 ASP A N 1
ATOM 1002 C CA . ASP A 1 128 ? 18.849 9.027 -0.814 1.00 47.62 128 ASP A CA 1
ATOM 1003 C C . ASP A 1 128 ? 20.042 8.410 -0.081 1.00 47.62 128 ASP A C 1
ATOM 1005 O O . ASP A 1 128 ? 20.822 9.085 0.595 1.00 47.62 128 ASP A O 1
ATOM 1009 N N . LEU A 1 129 ? 20.239 7.105 -0.260 1.00 47.72 129 LEU A N 1
ATOM 1010 C CA . LEU A 1 129 ? 21.541 6.480 -0.051 1.00 47.72 129 LEU A CA 1
ATOM 1011 C C . LEU A 1 129 ? 22.506 7.005 -1.122 1.00 47.72 129 LEU A C 1
ATOM 1013 O O . LEU A 1 129 ? 22.872 6.321 -2.074 1.00 47.72 129 LEU A O 1
ATOM 1017 N N . ASN A 1 130 ? 22.931 8.258 -0.972 1.00 41.66 130 ASN A N 1
ATOM 1018 C CA . ASN A 1 130 ? 24.027 8.812 -1.745 1.00 41.66 130 ASN A CA 1
ATOM 1019 C C . ASN A 1 130 ? 25.281 7.968 -1.445 1.00 41.66 130 ASN A C 1
ATOM 1021 O O . ASN A 1 130 ? 25.510 7.574 -0.297 1.00 41.66 130 ASN A O 1
ATOM 1025 N N . LEU A 1 131 ? 26.122 7.710 -2.450 1.00 48.50 131 LEU A N 1
ATOM 1026 C CA . LEU A 1 131 ? 27.409 7.012 -2.301 1.00 48.50 131 LEU A CA 1
ATOM 1027 C C . LEU A 1 131 ? 28.251 7.567 -1.134 1.00 48.50 131 LEU A C 1
ATOM 1029 O O . LEU A 1 131 ? 28.978 6.824 -0.476 1.00 48.50 131 LEU A O 1
ATOM 1033 N N . ASN A 1 132 ? 28.085 8.850 -0.807 1.00 43.50 132 ASN A N 1
ATOM 1034 C CA . ASN A 1 132 ? 28.712 9.501 0.345 1.00 43.50 132 ASN A CA 1
ATOM 1035 C C . ASN A 1 132 ? 28.246 8.974 1.719 1.00 43.50 132 ASN A C 1
ATOM 1037 O O . ASN A 1 132 ? 29.001 9.042 2.689 1.00 43.50 132 ASN A O 1
ATOM 1041 N N . ILE A 1 133 ? 27.021 8.458 1.832 1.00 43.75 133 ILE A N 1
ATOM 1042 C CA . ILE A 1 133 ? 26.478 7.826 3.045 1.00 43.75 133 ILE A CA 1
ATOM 1043 C C . ILE A 1 133 ? 26.927 6.362 3.118 1.00 43.75 133 ILE A C 1
ATOM 1045 O O . ILE A 1 133 ? 27.341 5.905 4.183 1.00 43.75 133 ILE A O 1
ATOM 1049 N N . LEU A 1 134 ? 26.971 5.655 1.983 1.00 42.00 134 LEU A N 1
ATOM 1050 C CA . LEU A 1 134 ? 27.542 4.302 1.897 1.00 42.00 134 LEU A CA 1
ATOM 1051 C C . LEU A 1 134 ? 29.035 4.282 2.266 1.00 42.00 134 LEU A C 1
ATOM 1053 O O . LEU A 1 134 ? 29.486 3.390 2.984 1.00 42.00 134 LEU A O 1
ATOM 1057 N N . ALA A 1 135 ? 29.790 5.309 1.867 1.00 46.56 135 ALA A N 1
ATOM 1058 C CA . ALA A 1 135 ? 31.181 5.492 2.279 1.00 46.56 135 ALA A CA 1
ATOM 1059 C C . ALA A 1 135 ? 31.336 5.696 3.801 1.00 46.56 135 ALA A C 1
ATOM 1061 O O . ALA A 1 135 ? 32.344 5.281 4.368 1.00 46.56 135 ALA A O 1
ATOM 1062 N N . LYS A 1 136 ? 30.334 6.287 4.472 1.00 37.91 136 LYS A N 1
ATOM 1063 C CA . LYS A 1 136 ? 30.295 6.474 5.937 1.00 37.91 136 LYS A CA 1
ATOM 1064 C C . LYS A 1 136 ? 29.818 5.229 6.693 1.00 37.91 136 LYS A C 1
ATOM 1066 O O . LYS A 1 136 ? 30.237 5.021 7.827 1.00 37.91 136 LYS A O 1
ATOM 1071 N N . LEU A 1 137 ? 28.966 4.410 6.076 1.00 38.44 137 LEU A N 1
ATOM 1072 C CA . LEU A 1 137 ? 28.478 3.136 6.623 1.00 38.44 137 LEU A CA 1
ATOM 1073 C C . LEU A 1 137 ? 29.459 1.975 6.425 1.00 38.44 137 LEU A C 1
ATOM 1075 O O . LEU A 1 137 ? 29.240 0.890 6.966 1.00 38.44 137 LEU A O 1
ATOM 1079 N N . ARG A 1 138 ? 30.568 2.196 5.705 1.00 36.16 138 ARG A N 1
ATOM 1080 C CA . ARG A 1 138 ? 31.704 1.275 5.678 1.00 36.16 138 ARG A CA 1
ATOM 1081 C C . ARG A 1 138 ? 32.345 1.267 7.070 1.00 36.16 138 ARG A C 1
ATOM 1083 O O . ARG A 1 138 ? 33.253 2.040 7.363 1.00 36.16 138 ARG A O 1
ATOM 1090 N N . LEU A 1 139 ? 31.806 0.410 7.940 1.00 36.25 139 LEU A N 1
ATOM 1091 C CA . LEU A 1 139 ? 32.351 0.078 9.253 1.00 36.25 139 LEU A CA 1
ATOM 1092 C C . LEU A 1 139 ? 33.877 -0.104 9.149 1.00 36.25 139 LEU A C 1
ATOM 1094 O O . LEU A 1 139 ? 34.357 -0.630 8.139 1.00 36.25 139 LEU A O 1
ATOM 1098 N N . PRO A 1 140 ? 34.649 0.315 10.167 1.00 35.31 140 PRO A N 1
ATOM 1099 C CA . PRO A 1 140 ? 36.103 0.362 10.112 1.00 35.31 140 PRO A CA 1
ATOM 1100 C C . PRO A 1 140 ? 36.701 -1.048 10.223 1.00 35.31 140 PRO A C 1
ATOM 1102 O O . PRO A 1 140 ? 37.307 -1.407 11.226 1.00 35.31 140 PRO A O 1
ATOM 1105 N N . LEU A 1 141 ? 36.579 -1.843 9.162 1.00 33.78 141 LEU A N 1
ATOM 1106 C CA . LEU A 1 141 ? 37.440 -2.992 8.885 1.00 33.78 141 LEU A CA 1
ATOM 1107 C C . LEU A 1 141 ? 38.583 -2.568 7.956 1.00 33.78 141 LEU A C 1
ATOM 1109 O O . LEU A 1 141 ? 38.895 -3.239 6.989 1.00 33.78 141 LEU A O 1
ATOM 1113 N N . HIS A 1 142 ? 39.192 -1.418 8.232 1.00 31.28 142 HIS A N 1
ATOM 1114 C CA . HIS A 1 142 ? 40.577 -1.134 7.868 1.00 31.28 142 HIS A CA 1
ATOM 1115 C C . HIS A 1 142 ? 41.108 -0.137 8.903 1.00 31.28 142 HIS A C 1
ATOM 1117 O O . HIS A 1 142 ? 40.889 1.065 8.837 1.00 31.28 142 HIS A O 1
ATOM 1123 N N . ASN A 1 143 ? 41.555 -0.687 10.028 1.00 31.83 143 ASN A N 1
ATOM 1124 C CA . ASN A 1 143 ? 42.967 -0.947 10.300 1.00 31.83 143 ASN A CA 1
ATOM 1125 C C . ASN A 1 143 ? 43.696 0.299 10.803 1.00 31.83 143 ASN A C 1
ATOM 1127 O O . ASN A 1 143 ? 43.962 1.232 10.051 1.00 31.83 143 ASN A O 1
ATOM 1131 N N . THR A 1 144 ? 44.074 0.246 12.087 1.00 36.28 144 THR A N 1
ATOM 1132 C CA . THR A 1 144 ? 45.453 0.547 12.514 1.00 36.28 144 THR A CA 1
ATOM 1133 C C . THR A 1 144 ? 46.075 1.867 12.038 1.00 36.28 144 THR A C 1
ATOM 1135 O O . THR A 1 144 ? 47.291 2.008 12.051 1.00 36.28 144 THR A O 1
ATOM 1138 N N . SER A 1 145 ? 45.272 2.883 11.731 1.00 32.16 145 SER A N 1
ATOM 1139 C CA . SER A 1 145 ? 45.744 4.202 11.297 1.00 32.16 145 SER A CA 1
ATOM 1140 C C . SER A 1 145 ? 45.342 5.230 12.345 1.00 32.16 145 SER A C 1
ATOM 1142 O O . SER A 1 145 ? 44.420 6.028 12.209 1.00 32.16 145 SER A O 1
ATOM 1144 N N . LYS A 1 146 ? 46.028 5.072 13.476 1.00 38.88 146 LYS A N 1
ATOM 1145 C CA . LYS A 1 146 ? 46.035 5.907 14.672 1.00 38.88 146 LYS A CA 1
ATOM 1146 C C . LYS A 1 146 ? 46.246 7.390 14.325 1.00 38.88 146 LYS A C 1
ATOM 1148 O O . LYS A 1 146 ? 46.868 7.723 13.327 1.00 38.88 146 LYS A O 1
ATOM 1153 N N . MET A 1 147 ? 45.857 8.254 15.263 1.00 27.47 147 MET A N 1
ATOM 1154 C CA . MET A 1 147 ? 46.316 9.647 15.389 1.00 27.47 147 MET A CA 1
ATOM 1155 C C . MET A 1 147 ? 45.814 10.645 14.339 1.00 27.47 147 MET A C 1
ATOM 1157 O O . MET A 1 147 ? 46.598 11.144 13.543 1.00 27.47 147 MET A O 1
ATOM 1161 N N . LYS A 1 148 ? 44.537 11.043 14.420 1.00 29.88 148 LYS A N 1
ATOM 1162 C CA . LYS A 1 148 ? 44.108 12.426 14.088 1.00 29.88 148 LYS A CA 1
ATOM 1163 C C . LYS A 1 148 ? 42.707 12.810 14.595 1.00 29.88 148 LYS A C 1
ATOM 1165 O O . LYS A 1 148 ? 42.182 13.847 14.224 1.00 29.88 148 LYS A O 1
ATOM 1170 N N . PHE A 1 149 ? 42.116 12.026 15.501 1.00 28.56 149 PHE A N 1
ATOM 1171 C CA . PHE A 1 149 ? 40.883 12.379 16.216 1.00 28.56 149 PHE A CA 1
ATOM 1172 C C . PHE A 1 149 ? 41.210 13.124 17.518 1.00 28.56 149 PHE A C 1
ATOM 1174 O O . PHE A 1 149 ? 41.057 12.597 18.616 1.00 28.56 149 PHE A O 1
ATOM 1181 N N . LYS A 1 150 ? 41.721 14.348 17.411 1.00 32.44 150 LYS A N 1
ATOM 1182 C CA . LYS A 1 150 ? 41.714 15.308 18.520 1.00 32.44 150 LYS A CA 1
ATOM 1183 C C . LYS A 1 150 ? 41.425 16.681 17.924 1.00 32.44 150 LYS A C 1
ATOM 1185 O O . LYS A 1 150 ? 42.240 17.182 17.165 1.00 32.44 150 LYS A O 1
ATOM 1190 N N . ASN A 1 151 ? 40.300 17.260 18.341 1.00 31.86 151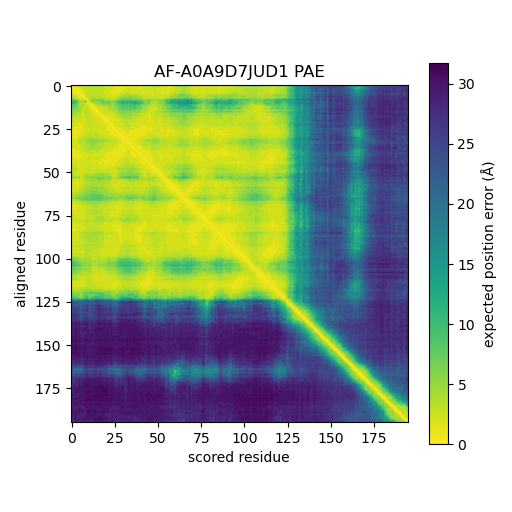 ASN A N 1
ATOM 1191 C CA . ASN A 1 151 ? 39.920 18.676 18.239 1.00 31.86 151 ASN A CA 1
ATOM 1192 C C . ASN A 1 151 ? 39.045 19.089 17.041 1.00 31.86 151 ASN A C 1
ATOM 1194 O O . ASN A 1 151 ? 39.556 19.322 15.953 1.00 31.86 151 ASN A O 1
ATOM 1198 N N . MET A 1 152 ? 37.741 19.245 17.338 1.00 26.12 152 MET A N 1
ATOM 1199 C CA . MET A 1 152 ? 36.730 20.228 16.860 1.00 26.12 152 MET A CA 1
ATOM 1200 C C . MET A 1 152 ? 35.363 19.507 16.790 1.00 26.12 152 MET A C 1
ATOM 1202 O O . MET A 1 152 ? 35.172 18.670 15.918 1.00 26.12 152 MET A O 1
ATOM 1206 N N . ALA A 1 153 ? 34.442 19.563 17.772 1.00 30.58 153 ALA A N 1
ATOM 1207 C CA . ALA A 1 153 ? 33.642 20.704 18.279 1.00 30.58 153 ALA A CA 1
ATOM 1208 C C . ALA A 1 153 ? 33.007 21.504 17.114 1.00 30.58 153 ALA A C 1
ATOM 1210 O O . ALA A 1 153 ? 33.735 21.896 16.218 1.00 30.58 153 ALA A O 1
ATOM 1211 N N . THR A 1 154 ? 31.712 21.833 17.001 1.00 30.34 154 THR A N 1
ATOM 1212 C CA . THR A 1 154 ? 30.557 21.904 17.920 1.00 30.34 154 THR A CA 1
ATOM 1213 C C . THR A 1 154 ? 29.309 22.329 17.099 1.00 30.34 154 THR A C 1
ATOM 1215 O O . THR A 1 154 ? 29.464 22.918 16.038 1.00 30.34 154 THR A O 1
ATOM 1218 N N . ASN A 1 155 ? 28.114 22.177 17.697 1.00 26.42 155 ASN A N 1
ATOM 1219 C CA . ASN A 1 155 ? 26.878 22.989 17.550 1.00 26.42 155 ASN A CA 1
ATOM 1220 C C . ASN A 1 155 ? 25.741 22.641 16.544 1.00 26.42 155 ASN A C 1
ATOM 1222 O O . ASN A 1 155 ? 25.7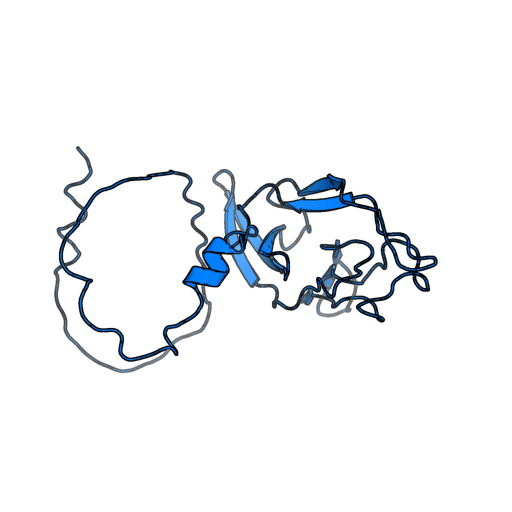86 22.968 15.369 1.00 26.42 155 ASN A O 1
ATOM 1226 N N . ARG A 1 156 ? 24.647 22.140 17.157 1.00 28.39 156 ARG A N 1
ATOM 1227 C CA . ARG A 1 156 ? 23.270 22.693 17.289 1.00 28.39 156 ARG A CA 1
ATOM 1228 C C . ARG A 1 156 ? 22.274 22.772 16.111 1.00 28.39 156 ARG A C 1
ATOM 1230 O O . ARG A 1 156 ? 22.425 23.550 15.185 1.00 28.39 156 ARG A O 1
ATOM 1237 N N . ASN A 1 157 ? 21.113 22.180 16.441 1.00 27.19 157 ASN A N 1
ATOM 1238 C CA . ASN A 1 157 ? 19.722 22.625 16.251 1.00 27.19 157 ASN A CA 1
ATOM 1239 C C . ASN A 1 157 ? 19.050 22.451 14.883 1.00 27.19 157 ASN A C 1
ATOM 1241 O O . ASN A 1 157 ? 19.125 23.330 14.037 1.00 27.19 157 ASN A O 1
ATOM 1245 N N . LEU A 1 158 ? 18.178 21.439 14.798 1.00 25.34 158 LEU A N 1
ATOM 1246 C CA . LEU A 1 158 ? 16.934 21.512 14.027 1.00 25.34 158 LEU A CA 1
ATOM 1247 C C . LEU A 1 158 ? 15.788 20.944 14.881 1.00 25.34 158 LEU A C 1
ATOM 1249 O O . LEU A 1 158 ? 15.781 19.767 15.233 1.00 25.34 158 LEU A O 1
ATOM 1253 N N . ARG A 1 159 ? 14.842 21.812 15.263 1.00 25.84 159 ARG A N 1
ATOM 1254 C CA . ARG A 1 159 ? 13.507 21.428 15.742 1.00 25.84 159 ARG A CA 1
ATOM 1255 C C . ARG A 1 159 ? 12.566 21.492 14.542 1.00 25.84 159 ARG A C 1
ATOM 1257 O O . ARG A 1 159 ? 12.459 22.550 13.931 1.00 25.84 159 ARG A O 1
ATOM 1264 N N . THR A 1 160 ? 11.834 20.419 14.277 1.00 26.38 160 THR A N 1
ATOM 1265 C CA . THR A 1 160 ? 10.601 20.449 13.484 1.00 26.38 160 THR A CA 1
ATOM 1266 C C . THR A 1 160 ? 9.491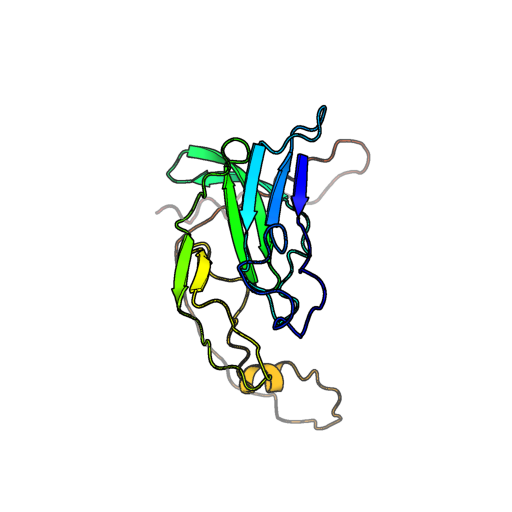 19.792 14.300 1.00 26.38 160 THR A C 1
ATOM 1268 O O . THR A 1 160 ? 9.584 18.647 14.734 1.00 26.38 160 THR A O 1
ATOM 1271 N N . THR A 1 161 ? 8.453 20.571 14.590 1.00 29.72 161 THR A N 1
ATOM 1272 C CA . THR A 1 161 ? 7.234 20.160 15.290 1.00 29.72 161 THR A CA 1
ATOM 1273 C C . THR A 1 161 ? 6.191 19.700 14.278 1.00 29.72 161 THR A C 1
ATOM 1275 O O . THR A 1 161 ? 5.511 20.533 13.691 1.00 29.72 161 THR A O 1
ATOM 1278 N N . GLN A 1 162 ? 6.031 18.385 14.124 1.00 29.11 162 GLN A N 1
ATOM 1279 C CA . GLN A 1 162 ? 4.744 17.721 13.883 1.00 29.11 162 GLN A CA 1
ATOM 1280 C C . GLN A 1 162 ? 4.792 16.377 14.616 1.00 29.11 162 GLN A C 1
ATOM 1282 O O . GLN A 1 162 ? 5.437 15.428 14.181 1.00 29.11 162 GLN A O 1
ATOM 1287 N N . SER A 1 163 ? 4.164 16.319 15.787 1.00 25.52 163 SER A N 1
ATOM 1288 C CA . SER A 1 163 ? 4.137 15.115 16.613 1.00 25.52 163 SER A CA 1
ATOM 1289 C C . SER A 1 163 ? 3.092 14.140 16.070 1.00 25.52 163 SER A C 1
ATOM 1291 O O . SER A 1 163 ? 1.938 14.192 16.485 1.00 25.52 163 SER A O 1
ATOM 1293 N N . VAL A 1 164 ? 3.476 13.225 15.177 1.00 33.56 164 VAL A N 1
ATOM 1294 C CA . VAL A 1 164 ? 2.699 11.991 14.981 1.00 33.56 164 VAL A CA 1
ATOM 1295 C C . VAL A 1 164 ? 3.015 11.092 16.175 1.00 33.56 164 VAL A C 1
ATOM 1297 O O . VAL A 1 164 ? 4.041 10.413 16.207 1.00 33.56 164 VAL A O 1
ATOM 1300 N N . ARG A 1 165 ? 2.173 11.127 17.214 1.00 27.48 165 ARG A N 1
ATOM 1301 C CA . ARG A 1 165 ? 2.260 10.157 18.313 1.00 27.48 165 ARG A CA 1
ATOM 1302 C C . ARG A 1 165 ? 1.660 8.839 17.835 1.00 27.48 165 ARG A C 1
ATOM 1304 O O . ARG A 1 165 ? 0.469 8.602 17.995 1.00 27.48 165 ARG A O 1
ATOM 1311 N N . ILE A 1 166 ? 2.499 7.988 17.250 1.00 32.62 166 ILE A N 1
ATOM 1312 C CA . ILE A 1 166 ? 2.170 6.575 17.055 1.00 32.62 166 ILE A CA 1
ATOM 1313 C C . ILE A 1 166 ? 2.272 5.918 18.431 1.00 32.62 166 ILE A C 1
ATOM 1315 O O . ILE A 1 166 ? 3.365 5.602 18.903 1.00 32.62 166 ILE A O 1
ATOM 1319 N N . VAL A 1 167 ? 1.141 5.766 19.116 1.00 28.02 167 VAL A N 1
ATOM 1320 C CA . VAL A 1 167 ? 1.088 4.939 20.321 1.00 28.02 167 VAL A CA 1
ATOM 1321 C C . VAL A 1 167 ? 0.957 3.497 19.847 1.00 28.02 167 VAL A C 1
ATOM 1323 O O . VAL A 1 167 ? -0.133 3.018 19.553 1.00 28.02 167 VAL A O 1
ATOM 1326 N N . ILE A 1 168 ? 2.092 2.806 19.730 1.00 28.88 168 ILE A N 1
ATOM 1327 C CA . ILE A 1 168 ? 2.108 1.354 19.540 1.00 28.88 168 ILE A CA 1
ATOM 1328 C C . ILE A 1 168 ? 1.654 0.744 20.868 1.00 28.88 168 ILE A C 1
ATOM 1330 O O . ILE A 1 168 ? 2.453 0.553 21.785 1.00 28.88 168 ILE A O 1
ATOM 1334 N N . ILE A 1 169 ? 0.354 0.485 21.005 1.00 25.47 169 ILE A N 1
ATOM 1335 C CA . ILE A 1 169 ? -0.156 -0.314 22.117 1.00 25.47 169 ILE A CA 1
ATOM 1336 C C . ILE A 1 169 ? 0.156 -1.770 21.780 1.00 25.47 169 ILE A C 1
ATOM 1338 O O . ILE A 1 169 ? -0.622 -2.462 21.130 1.00 25.47 169 ILE A O 1
ATOM 1342 N N . ALA A 1 170 ? 1.323 -2.236 22.219 1.00 24.16 170 ALA A N 1
ATOM 1343 C CA . ALA A 1 170 ? 1.596 -3.661 22.297 1.00 24.16 170 ALA A CA 1
ATOM 1344 C C . ALA A 1 170 ? 0.645 -4.267 23.344 1.00 24.16 170 ALA A C 1
ATOM 1346 O O . ALA A 1 170 ? 0.859 -4.148 24.551 1.00 24.16 170 ALA A O 1
ATOM 1347 N N . CYS A 1 171 ? -0.453 -4.868 22.887 1.00 21.95 171 CYS A N 1
ATOM 1348 C CA . CYS A 1 171 ? -1.348 -5.632 23.745 1.00 21.95 171 CYS A CA 1
ATOM 1349 C C . CYS A 1 171 ? -0.752 -7.032 23.968 1.00 21.95 171 CYS A C 1
ATOM 1351 O O . CYS A 1 171 ? -0.624 -7.811 23.027 1.00 21.95 171 CYS A O 1
ATOM 1353 N N . GLY A 1 172 ? -0.372 -7.334 25.214 1.00 24.95 172 GLY A N 1
ATOM 1354 C CA . GLY A 1 172 ? 0.201 -8.622 25.620 1.00 24.95 172 GLY A CA 1
ATOM 1355 C C . GLY A 1 172 ? 0.349 -8.774 27.142 1.00 24.95 172 GLY A C 1
ATOM 1356 O O . GLY A 1 172 ? 1.454 -8.760 27.663 1.00 24.95 172 GLY A O 1
ATOM 1357 N N . THR A 1 173 ? -0.790 -8.849 27.840 1.00 28.66 173 THR A N 1
ATOM 1358 C CA . THR A 1 173 ? -1.097 -9.620 29.078 1.00 28.66 173 THR A CA 1
ATOM 1359 C C . THR A 1 173 ? -0.029 -9.897 30.175 1.00 28.66 173 THR A C 1
ATOM 1361 O O . THR A 1 173 ? 0.895 -10.675 29.988 1.00 28.66 173 THR A O 1
ATOM 1364 N N . TRP A 1 174 ? -0.294 -9.353 31.384 1.00 23.84 174 TRP A N 1
ATOM 1365 C CA . TRP A 1 174 ? -0.049 -9.840 32.774 1.00 23.84 174 TRP A CA 1
ATOM 1366 C C . TRP A 1 174 ? 0.638 -11.229 32.943 1.00 23.84 174 TRP A C 1
ATOM 1368 O O . TRP A 1 174 ? 0.135 -12.206 32.405 1.00 23.84 174 TRP A O 1
ATOM 1378 N N . ARG A 1 175 ? 1.679 -11.461 33.779 1.00 28.61 175 ARG A N 1
ATOM 1379 C CA . ARG A 1 175 ? 1.681 -11.437 35.268 1.00 28.61 175 ARG A CA 1
ATOM 1380 C C . ARG A 1 175 ? 3.091 -11.704 35.881 1.00 28.61 175 ARG A C 1
ATOM 1382 O O . ARG A 1 175 ? 3.775 -12.615 35.445 1.00 28.61 175 ARG A O 1
ATOM 1389 N N . ARG A 1 176 ? 3.344 -11.057 37.037 1.00 26.56 176 ARG A N 1
ATOM 1390 C CA . ARG A 1 176 ? 4.132 -11.461 38.242 1.00 26.56 176 ARG A CA 1
ATOM 1391 C C . ARG A 1 176 ? 5.681 -11.403 38.292 1.00 26.56 176 ARG A C 1
ATOM 1393 O O . ARG A 1 176 ? 6.385 -12.129 37.618 1.00 26.56 176 ARG A O 1
ATOM 1400 N N . GLN A 1 177 ? 6.099 -10.693 39.356 1.00 25.72 177 GLN A N 1
ATOM 1401 C CA . GLN A 1 177 ? 7.256 -10.881 40.253 1.00 25.72 177 GLN A CA 1
ATOM 1402 C C . GLN A 1 177 ? 8.600 -10.210 39.926 1.00 25.72 177 GLN A C 1
ATOM 1404 O O . GLN A 1 177 ? 9.395 -10.723 39.156 1.00 25.72 177 GLN A O 1
ATOM 1409 N N . LEU A 1 178 ? 8.841 -9.123 40.682 1.00 28.80 178 LEU A N 1
ATOM 1410 C CA . LEU A 1 178 ? 10.080 -8.567 41.277 1.00 28.80 178 LEU A CA 1
ATOM 1411 C C . LEU A 1 178 ? 9.990 -7.036 41.119 1.00 28.80 178 LEU A C 1
ATOM 1413 O O . LEU A 1 178 ? 9.856 -6.529 40.020 1.00 28.80 178 LEU A O 1
ATOM 1417 N N . GLY A 1 179 ? 9.915 -6.194 42.146 1.00 26.00 179 GLY A N 1
ATOM 1418 C CA . GLY A 1 179 ? 10.534 -6.284 43.457 1.00 26.00 179 GLY A CA 1
ATOM 1419 C C . GLY A 1 179 ? 11.424 -5.053 43.646 1.00 26.00 179 GLY A C 1
ATOM 1420 O O . GLY A 1 179 ? 12.620 -5.158 43.474 1.00 26.00 179 GLY A O 1
ATOM 1421 N N . ARG A 1 180 ? 10.809 -3.914 44.007 1.00 31.50 180 ARG A N 1
ATOM 1422 C CA . ARG A 1 180 ? 11.379 -2.742 44.714 1.00 31.50 180 ARG A CA 1
ATOM 1423 C C . ARG A 1 180 ? 12.637 -2.019 44.162 1.00 31.50 180 ARG A C 1
ATOM 1425 O O . ARG A 1 180 ? 13.714 -2.578 44.070 1.00 31.50 180 ARG A O 1
ATOM 1432 N N . ARG A 1 181 ? 12.483 -0.681 44.146 1.00 28.20 181 ARG A N 1
ATOM 1433 C CA . ARG A 1 181 ? 13.481 0.414 44.249 1.00 28.20 181 ARG A CA 1
ATOM 1434 C C . ARG A 1 181 ? 14.239 0.796 42.973 1.00 28.20 181 ARG A C 1
ATOM 1436 O O . ARG A 1 181 ? 15.117 0.077 42.536 1.00 28.20 181 ARG A O 1
ATOM 1443 N N . LEU A 1 182 ? 13.925 1.998 42.478 1.00 32.09 182 LEU A N 1
ATOM 1444 C CA . LEU A 1 182 ? 14.825 3.153 42.274 1.00 32.09 182 LEU A CA 1
ATOM 1445 C C . LEU A 1 182 ? 13.941 4.332 41.789 1.00 32.09 182 LEU A C 1
ATOM 1447 O O . LEU A 1 182 ? 13.491 4.371 40.654 1.00 32.09 182 LEU A O 1
ATOM 1451 N N . THR A 1 183 ? 13.336 5.079 42.720 1.00 34.81 183 THR A N 1
ATOM 1452 C CA . THR A 1 183 ? 13.751 6.439 43.149 1.00 34.81 183 THR A CA 1
ATOM 1453 C C . THR A 1 183 ? 13.480 7.566 42.132 1.00 34.81 183 THR A C 1
ATOM 1455 O O . THR A 1 183 ? 14.337 7.952 41.350 1.00 34.81 183 THR A O 1
ATOM 1458 N N . GLN A 1 184 ? 12.267 8.128 42.199 1.00 35.34 184 GLN A N 1
ATOM 1459 C CA . GLN A 1 184 ? 11.967 9.545 42.506 1.00 35.34 184 GLN A CA 1
ATOM 1460 C C . GLN A 1 184 ? 12.656 10.724 41.771 1.00 35.34 184 GLN A C 1
ATOM 1462 O O . GLN A 1 184 ? 12.434 11.862 42.172 1.00 35.34 184 GLN A O 1
ATOM 1467 N N . SER A 1 185 ? 13.402 10.534 40.680 1.00 36.25 185 SER A N 1
ATOM 1468 C CA . SER A 1 185 ? 14.130 11.638 40.011 1.00 36.25 185 SER A CA 1
ATOM 1469 C C . SER A 1 185 ? 13.513 12.163 38.699 1.00 36.25 185 SER A C 1
ATOM 1471 O O . SER A 1 185 ? 14.040 13.114 38.126 1.00 36.25 185 SER A O 1
ATOM 1473 N N . ALA A 1 186 ? 12.383 11.627 38.226 1.00 31.16 186 ALA A N 1
ATOM 1474 C CA . ALA A 1 186 ? 11.759 12.082 36.971 1.00 31.16 186 ALA A CA 1
ATOM 1475 C C . ALA A 1 186 ? 10.597 13.081 37.162 1.00 31.16 186 ALA A C 1
ATOM 1477 O O . ALA A 1 186 ? 10.196 13.753 36.216 1.00 31.16 186 ALA A O 1
ATOM 1478 N N . HIS A 1 187 ? 10.067 13.223 38.383 1.00 32.12 187 HIS A N 1
ATOM 1479 C CA . HIS A 1 187 ? 8.833 13.983 38.634 1.00 32.12 187 HIS A CA 1
ATOM 1480 C C . HIS A 1 187 ? 9.046 15.496 38.841 1.00 32.12 187 HIS A C 1
ATOM 1482 O O . HIS A 1 187 ? 8.091 16.259 38.793 1.00 32.12 187 HIS A O 1
ATOM 1488 N N . GLN A 1 188 ? 10.289 15.958 39.024 1.00 33.78 188 GLN A N 1
ATOM 1489 C CA . GLN A 1 188 ? 10.598 17.390 39.171 1.00 33.78 188 GLN A CA 1
ATOM 1490 C C . GLN A 1 188 ? 11.153 18.060 37.905 1.00 33.78 188 GLN A C 1
ATOM 1492 O O . GLN A 1 188 ? 11.257 19.283 37.859 1.00 33.78 188 GLN A O 1
ATOM 1497 N N . CYS A 1 189 ? 11.456 17.304 36.845 1.00 29.97 189 CYS A N 1
ATOM 1498 C CA . CYS A 1 189 ? 11.928 17.894 35.587 1.00 29.97 189 CYS A CA 1
ATOM 1499 C C . CYS A 1 189 ? 10.768 18.409 34.705 1.00 29.97 189 CYS A C 1
ATOM 1501 O O . CYS A 1 189 ? 10.964 19.291 33.875 1.00 29.97 189 CYS A O 1
ATOM 1503 N N . LEU A 1 190 ? 9.537 17.929 34.930 1.00 30.78 190 LEU A N 1
ATOM 1504 C CA . LEU A 1 190 ? 8.382 18.230 34.074 1.00 30.78 190 LEU A CA 1
ATOM 1505 C C . LEU A 1 190 ? 7.641 19.546 34.404 1.00 30.78 190 LEU A C 1
ATOM 1507 O O . LEU A 1 190 ? 6.747 19.927 33.660 1.00 30.78 190 LEU A O 1
ATOM 1511 N N . ILE A 1 191 ? 8.000 20.262 35.480 1.00 38.69 191 ILE A N 1
ATOM 1512 C CA . ILE A 1 191 ? 7.280 21.479 35.931 1.00 38.69 191 ILE A CA 1
ATOM 1513 C C . ILE A 1 191 ? 8.019 22.790 35.564 1.00 38.69 191 ILE A C 1
ATOM 1515 O O . ILE A 1 191 ? 7.523 23.879 35.818 1.00 38.69 191 ILE A O 1
ATOM 1519 N N . ARG A 1 192 ? 9.178 22.736 34.887 1.00 31.94 192 ARG A N 1
ATOM 1520 C CA . ARG A 1 192 ? 9.959 23.942 34.508 1.00 31.94 192 ARG A CA 1
ATOM 1521 C C . ARG A 1 192 ? 9.966 24.301 33.014 1.00 31.94 192 ARG A C 1
ATOM 1523 O O . ARG A 1 192 ? 10.813 25.080 32.596 1.00 31.94 192 ARG A O 1
ATOM 1530 N N . GLN A 1 193 ? 9.041 23.776 32.207 1.00 35.91 193 GLN A N 1
ATOM 1531 C CA . GLN A 1 193 ? 8.887 24.184 30.794 1.00 35.91 193 GLN A CA 1
ATOM 1532 C C . GLN A 1 193 ? 7.495 24.739 30.444 1.00 35.91 193 GLN A C 1
ATOM 1534 O O . GLN A 1 193 ? 7.074 24.664 29.295 1.00 35.91 193 GLN A O 1
ATOM 1539 N N . LEU A 1 194 ? 6.789 25.314 31.425 1.00 37.56 194 LEU A N 1
ATOM 1540 C CA . LEU A 1 194 ? 5.524 26.034 31.214 1.00 37.56 194 LEU A CA 1
ATOM 1541 C C . LEU A 1 194 ? 5.529 27.423 31.882 1.00 37.56 194 LEU A C 1
ATOM 1543 O O . LEU A 1 194 ? 4.687 27.720 32.727 1.00 37.56 194 LEU A O 1
ATOM 1547 N N . GLN A 1 195 ? 6.490 28.254 31.478 1.00 38.91 195 GLN A N 1
ATOM 1548 C CA . GLN A 1 195 ? 6.418 29.722 31.397 1.00 38.91 195 GLN A CA 1
ATOM 1549 C C . GLN A 1 195 ? 7.130 30.136 30.107 1.00 38.91 195 GLN A C 1
ATOM 1551 O O . GLN A 1 195 ? 6.717 31.157 29.522 1.00 38.91 195 GLN A O 1
#

Nearest PDB structures (foldseek):
  6oc6-assembly2_B  TM=9.524E-01  e=1.824E-04  Methylorubrum extorquens AM1
  6fkw-assembly2_D  TM=9.086E-01  e=2.160E-04  Methylacidiphilum fumariolicum SolV
  1g72-assembly1_C  TM=9.517E-01  e=4.249E-04  Methylophilus methylotrophus W3A1
  6dam-assembly1_A  TM=9.511E-01  e=5.325E-04  Methylotuvimicrobium buryatense 5G
  8gy2-assembly1_A  TM=7.331E-01  e=9.807E-05  Gluconobacter oxydans 621H

Solvent-accessible surface area (backbone atoms only — not comparable to full-atom values): 12590 Å² total; per-residue (Å²): 80,76,46,57,26,50,56,51,88,53,46,75,55,42,48,93,53,76,61,56,48,83,75,20,16,18,46,35,34,26,42,80,90,78,64,48,75,74,41,71,49,66,63,38,47,35,54,52,70,66,62,21,34,82,43,76,69,42,75,39,52,38,72,54,97,90,38,81,38,62,26,34,34,37,50,36,72,82,31,41,48,49,45,21,34,62,86,78,58,49,63,76,42,65,66,43,76,43,79,48,85,49,87,64,94,54,87,77,42,72,54,44,58,43,35,61,41,55,73,41,62,76,60,52,78,72,88,75,71,44,69,74,51,54,62,68,65,55,67,83,86,72,67,96,76,76,90,80,94,75,92,80,87,85,87,87,87,86,88,81,93,75,87,81,68,74,54,77,71,82,86,78,80,90,86,90,92,86,82,83,88,86,78,93,74,71,79,73,68,74,76,77,81,83,128

Sequence (195 aa):
MFIPTASPSFDFYGADRPGQNLFGNCLLALDANTGSRLWHFQTTHHDLWDRDNGSPPNLLTVNHNGRDIDAVGIVTKMAYLYLFNRETGEPLFPIEEVPVDTVSTMPGEKPWPTQPIPTKPAPLPDKDLNLNILAKLRLPLHNTSKMKFKNMATNRNLRTTQSVRIVIIACGTWRRQLGRRLTQSAHQCLIRQLQ

Mean predicted aligned error: 15.31 Å